Protein AF-A0A250JCD0-F1 (afdb_monomer_lite)

Secondary structure (DSSP, 8-state):
------PPP--SS-TT---PPPTTTT----TTPPPPP-S--TTHHHHHHHHHHHH--HHHHHHHTTS-HHHHHHHHHHHHHHHHTT---HHHHHHHHHHHHHHHHHHHHHHHHHHHHH-TTS-HHHHHHHHHHHSHHHHS---------SS----TT-----HHHHHHHHHHHHHHHHHHHHHHHSPPP--PPPPP---------

Organism: NCBI:txid43

Radius of gyration: 35.69 Å; chains: 1; bounding box: 59×60×122 Å

pLDDT: mean 76.46, std 19.27, range [31.94, 98.06]

Sequence (205 aa):
MPPELMGEPSDGPGEDAPDLPDPLAGFQLRAGTRGPRTTLTKAMIPIIAESLARTGVQRIAAARAGTTEDCLGKWLTKGRDAVARRKSSIYTELLFACEQAWAHRTGFLIGLGERTVVDRHANPRFLTWLLSVTSPKQFTVSREPAAQPHGGALGPAFELVSPEAAAKSVTEKLLRFLEEEDKRGAEPPEEAPPESGEAAPAEGG

Foldseek 3Di:
DDPDPCPDDPDPDPPPDPDDPDPCVVPDDDVPPDAADLDDDLVLLVQLLVQCLPPVDLQRSSVSSRHGSVSLVVLLVVLVVCVVVVHDDSSVVSNVSNVVSNVNNLVVLVVVLVVQVVDPPDDNVVSLVVCCVSPVVVRPDPDPPPPDPPDDDDDDPDDPQDPVNVVVVVVVVVVVVVVVVVVVPDDDPDDDDDDDDDDDDDDDD

Structure (mmCIF, N/CA/C/O backbone):
data_AF-A0A250JCD0-F1
#
_entry.id   AF-A0A250JCD0-F1
#
loop_
_atom_site.group_PDB
_atom_site.id
_atom_site.type_symbol
_atom_site.label_atom_id
_atom_site.label_alt_id
_atom_site.label_comp_id
_atom_site.label_asym_id
_atom_site.label_entity_id
_atom_site.label_seq_id
_atom_site.pdbx_PDB_ins_code
_atom_site.Cartn_x
_atom_site.Cartn_y
_atom_site.Cartn_z
_atom_site.occupancy
_atom_site.B_iso_or_equiv
_atom_site.auth_seq_id
_atom_site.auth_comp_id
_atom_site.auth_asym_id
_atom_site.auth_atom_id
_atom_site.pdbx_PDB_model_num
ATOM 1 N N . MET A 1 1 ? 34.218 -11.550 -41.136 1.00 38.56 1 MET A N 1
ATOM 2 C CA . MET A 1 1 ? 33.283 -11.445 -39.997 1.00 38.56 1 MET A CA 1
ATOM 3 C C . MET A 1 1 ? 34.104 -11.114 -38.762 1.00 38.56 1 MET A C 1
ATOM 5 O O . MET A 1 1 ? 34.868 -11.983 -38.362 1.00 38.56 1 MET A O 1
ATOM 9 N N . PRO A 1 2 ? 34.064 -9.889 -38.212 1.00 40.81 2 PRO A N 1
ATOM 10 C CA . PRO A 1 2 ? 34.727 -9.621 -36.942 1.00 40.81 2 PRO A CA 1
ATOM 11 C C . PRO A 1 2 ? 33.847 -10.131 -35.782 1.00 40.81 2 PRO A C 1
ATOM 13 O O . PRO A 1 2 ? 32.650 -9.836 -35.768 1.00 40.81 2 PRO A O 1
ATOM 16 N N . PRO A 1 3 ? 34.394 -10.909 -34.833 1.00 49.50 3 PRO A N 1
ATOM 17 C CA . PRO A 1 3 ? 33.682 -11.345 -33.643 1.00 49.50 3 PRO A CA 1
ATOM 18 C C . PRO A 1 3 ? 33.957 -10.365 -32.496 1.00 49.50 3 PRO A C 1
ATOM 20 O O . PRO A 1 3 ? 34.889 -10.553 -31.728 1.00 49.50 3 PRO A O 1
ATOM 23 N N . GLU A 1 4 ? 33.140 -9.324 -32.361 1.00 49.41 4 GLU A N 1
ATOM 24 C CA . GLU A 1 4 ? 33.128 -8.467 -31.164 1.00 49.41 4 GLU A CA 1
ATOM 25 C C . GLU A 1 4 ? 31.683 -8.251 -30.704 1.00 49.41 4 GLU A C 1
ATOM 27 O O . GLU A 1 4 ? 31.105 -7.177 -30.820 1.00 49.41 4 GLU A O 1
ATOM 32 N N . LEU A 1 5 ? 31.057 -9.331 -30.236 1.00 51.84 5 LEU A N 1
ATOM 33 C CA . LEU A 1 5 ? 29.744 -9.308 -29.579 1.00 51.84 5 LEU A CA 1
ATOM 34 C C . LEU A 1 5 ? 29.715 -10.278 -28.388 1.00 51.84 5 LEU A C 1
ATOM 36 O O . LEU A 1 5 ? 28.706 -10.909 -28.094 1.00 51.84 5 LEU A O 1
ATOM 40 N N . MET A 1 6 ? 30.844 -10.404 -27.694 1.00 48.22 6 MET A N 1
ATOM 41 C CA . MET A 1 6 ? 30.911 -11.017 -26.369 1.00 48.22 6 MET A CA 1
ATOM 42 C C . MET A 1 6 ? 31.113 -9.874 -25.382 1.00 48.22 6 MET A C 1
ATOM 44 O O . MET A 1 6 ? 32.235 -9.556 -25.006 1.00 48.22 6 MET A O 1
ATOM 48 N N . GLY A 1 7 ? 30.016 -9.194 -25.037 1.00 47.72 7 GLY A N 1
ATOM 49 C CA . GLY A 1 7 ? 30.015 -8.348 -23.850 1.00 47.72 7 GLY A CA 1
ATOM 50 C C . GLY A 1 7 ? 30.368 -9.235 -22.665 1.00 47.72 7 GLY A C 1
ATOM 51 O O . GLY A 1 7 ? 29.698 -10.246 -22.445 1.00 47.72 7 GLY A O 1
ATOM 52 N N . GLU A 1 8 ? 31.455 -8.900 -21.977 1.00 47.59 8 GLU A N 1
ATOM 53 C CA . GLU A 1 8 ? 31.909 -9.633 -20.801 1.00 47.59 8 GLU A CA 1
ATOM 54 C C . GLU A 1 8 ? 30.752 -9.776 -19.798 1.00 47.59 8 GLU A C 1
ATOM 56 O O . GLU A 1 8 ? 29.960 -8.837 -19.624 1.00 47.59 8 GLU A O 1
ATOM 61 N N . PRO A 1 9 ? 30.597 -10.945 -19.152 1.00 45.78 9 PRO A N 1
ATOM 62 C CA . PRO A 1 9 ? 29.678 -11.063 -18.036 1.00 45.78 9 PRO A CA 1
ATOM 63 C C . PRO A 1 9 ? 30.130 -10.064 -16.970 1.00 45.78 9 PRO A C 1
ATOM 65 O O . PRO A 1 9 ? 31.245 -10.146 -16.475 1.00 45.78 9 PRO A O 1
ATOM 68 N N . SER A 1 10 ? 29.274 -9.089 -16.661 1.00 52.12 10 SER A N 1
ATOM 69 C CA . SER A 1 10 ? 29.491 -8.139 -15.569 1.00 52.12 10 SER A CA 1
ATOM 70 C C . SER A 1 10 ? 29.749 -8.923 -14.280 1.00 52.12 10 SER A C 1
ATOM 72 O O . SER A 1 10 ? 28.806 -9.449 -13.684 1.00 52.12 10 SER A O 1
ATOM 74 N N . ASP A 1 11 ? 31.016 -9.013 -13.880 1.00 52.19 11 ASP A N 1
ATOM 75 C CA . ASP A 1 11 ? 31.463 -9.647 -12.644 1.00 52.19 11 ASP A CA 1
ATOM 76 C C . ASP A 1 11 ? 30.955 -8.839 -11.450 1.00 52.19 11 ASP A C 1
ATOM 78 O O . ASP A 1 11 ? 31.572 -7.871 -11.019 1.00 52.19 11 ASP A O 1
ATOM 82 N N . GLY A 1 12 ? 29.792 -9.239 -10.933 1.00 58.03 12 GLY A N 1
ATOM 83 C CA . GLY A 1 12 ? 29.287 -8.824 -9.628 1.00 58.03 12 GLY A CA 1
ATOM 84 C C . GLY A 1 12 ? 29.096 -7.312 -9.429 1.00 58.03 12 GLY A C 1
ATOM 85 O O . GLY A 1 12 ? 29.254 -6.502 -10.343 1.00 58.03 12 GLY A O 1
ATOM 86 N N . PRO A 1 13 ? 28.666 -6.895 -8.226 1.00 52.03 13 PRO A N 1
ATOM 87 C CA . PRO A 1 13 ? 28.790 -5.500 -7.838 1.00 52.03 13 PRO A CA 1
ATOM 88 C C . PRO A 1 13 ? 30.291 -5.188 -7.788 1.00 52.03 13 PRO A C 1
ATOM 90 O O . PRO A 1 13 ? 31.019 -5.868 -7.069 1.00 52.03 13 PRO A O 1
ATOM 93 N N . GLY A 1 14 ? 30.751 -4.221 -8.588 1.00 52.56 14 GLY A N 1
ATOM 94 C CA . GLY A 1 14 ? 32.163 -3.834 -8.627 1.00 52.56 14 GLY A CA 1
ATOM 95 C C . GLY A 1 14 ? 32.724 -3.585 -7.224 1.00 52.56 14 GLY A C 1
ATOM 96 O O . GLY A 1 14 ? 31.978 -3.201 -6.323 1.00 52.56 14 GLY A O 1
ATOM 97 N N . GLU A 1 15 ? 34.030 -3.794 -7.049 1.00 55.66 15 GLU A N 1
ATOM 98 C CA . GLU A 1 15 ? 34.763 -3.659 -5.774 1.00 55.66 15 GLU A CA 1
ATOM 99 C C . GLU A 1 15 ? 34.578 -2.296 -5.065 1.00 55.66 15 GLU A C 1
ATOM 101 O O . GLU A 1 15 ? 34.921 -2.165 -3.896 1.00 55.66 15 GLU A O 1
ATOM 106 N N . ASP A 1 16 ? 33.959 -1.315 -5.730 1.00 58.00 16 ASP A N 1
ATOM 107 C CA . ASP A 1 16 ? 33.559 -0.008 -5.195 1.00 58.00 16 ASP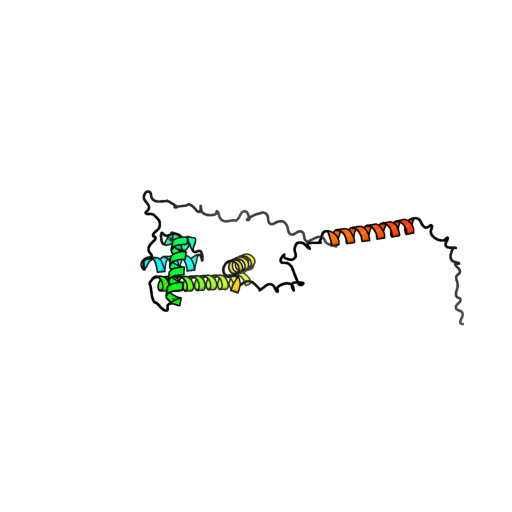 A CA 1
ATOM 108 C C . ASP A 1 16 ? 32.112 0.051 -4.654 1.00 58.00 16 ASP A C 1
ATOM 110 O O . ASP A 1 16 ? 31.565 1.137 -4.429 1.00 58.00 16 ASP A O 1
ATOM 114 N N . ALA A 1 17 ? 31.430 -1.085 -4.473 1.00 59.41 17 ALA A N 1
ATOM 115 C CA . ALA A 1 17 ? 30.116 -1.093 -3.841 1.00 59.41 17 ALA A CA 1
ATOM 116 C C . ALA A 1 17 ? 30.256 -0.612 -2.383 1.00 59.41 17 ALA A C 1
ATOM 118 O O . ALA A 1 17 ? 30.987 -1.233 -1.612 1.00 59.41 17 ALA A O 1
ATOM 119 N N . PRO A 1 18 ? 29.578 0.480 -1.977 1.00 67.50 18 PRO A N 1
ATOM 120 C CA . PRO A 1 18 ? 29.689 0.974 -0.613 1.00 67.50 18 PRO A CA 1
ATOM 121 C C . PRO A 1 18 ? 29.246 -0.121 0.357 1.00 67.50 18 PRO A C 1
ATOM 123 O O . PRO A 1 18 ? 28.200 -0.739 0.134 1.00 67.50 18 PRO A O 1
ATOM 126 N N . ASP A 1 19 ? 30.024 -0.330 1.424 1.00 76.06 19 ASP A N 1
ATOM 127 C CA . ASP A 1 19 ? 29.688 -1.260 2.502 1.00 76.06 19 ASP A CA 1
ATOM 128 C C . ASP A 1 19 ? 28.225 -1.059 2.907 1.00 76.06 19 ASP A C 1
ATOM 130 O O . ASP A 1 19 ? 27.826 0.010 3.387 1.00 76.06 19 ASP A O 1
ATOM 134 N N . LEU A 1 20 ? 27.398 -2.078 2.655 1.00 74.69 20 LEU A N 1
ATOM 135 C CA . LEU A 1 20 ? 25.986 -2.006 2.992 1.00 74.69 20 LEU A CA 1
ATOM 136 C C . LEU A 1 20 ? 25.882 -1.912 4.521 1.00 74.69 20 LEU A C 1
ATOM 138 O O . LEU A 1 20 ? 26.372 -2.809 5.212 1.00 74.69 20 LEU A O 1
ATOM 142 N N . PRO A 1 21 ? 25.244 -0.867 5.076 1.00 81.31 21 PRO A N 1
ATOM 143 C CA . PRO A 1 21 ? 25.067 -0.779 6.517 1.00 81.31 21 PRO A CA 1
ATOM 144 C C . PRO A 1 21 ? 24.261 -1.986 7.007 1.00 81.31 21 PRO A C 1
ATOM 146 O O . PRO A 1 21 ? 23.293 -2.386 6.354 1.00 81.31 21 PRO A O 1
ATOM 149 N N . ASP A 1 22 ? 24.651 -2.552 8.156 1.00 82.19 22 ASP A N 1
ATOM 150 C CA . ASP A 1 22 ? 23.951 -3.692 8.757 1.00 82.19 22 ASP A CA 1
ATOM 151 C C . ASP A 1 22 ? 22.447 -3.369 8.886 1.00 82.19 22 ASP A C 1
ATOM 153 O O . ASP A 1 22 ? 22.078 -2.419 9.590 1.00 82.19 22 ASP A O 1
ATOM 157 N N . PRO A 1 23 ? 21.557 -4.135 8.223 1.00 78.75 23 PRO A N 1
ATOM 158 C CA . PRO A 1 23 ? 20.121 -3.866 8.230 1.00 78.75 23 PRO A CA 1
ATOM 159 C C . PRO A 1 23 ? 19.489 -4.014 9.620 1.00 78.75 23 PRO A C 1
ATOM 161 O O . PRO A 1 23 ? 18.367 -3.550 9.834 1.00 78.75 23 PRO A O 1
ATOM 164 N N . LEU A 1 24 ? 20.181 -4.667 10.557 1.00 82.31 24 LEU A N 1
ATOM 165 C CA . LEU A 1 24 ? 19.752 -4.860 11.939 1.00 82.31 24 LEU A CA 1
ATOM 166 C C . LEU A 1 24 ? 20.459 -3.918 12.920 1.00 82.31 24 LEU A C 1
ATOM 168 O O . LEU A 1 24 ? 20.178 -3.984 14.120 1.00 82.31 24 LEU A O 1
ATOM 172 N N . ALA A 1 25 ? 21.312 -3.004 12.447 1.00 80.94 25 ALA A N 1
ATOM 173 C CA . ALA A 1 25 ? 21.972 -2.030 13.305 1.00 80.94 25 ALA A CA 1
ATOM 174 C C . ALA A 1 25 ? 20.930 -1.194 14.075 1.00 80.94 25 ALA A C 1
ATOM 176 O O . ALA A 1 25 ? 20.141 -0.442 13.502 1.00 80.94 25 ALA A O 1
ATOM 177 N N . GLY A 1 26 ? 20.903 -1.346 15.403 1.00 74.00 26 GLY A N 1
ATOM 178 C CA . GLY A 1 26 ? 19.941 -0.669 16.282 1.00 74.00 26 GLY A CA 1
ATOM 179 C C . GLY A 1 26 ? 18.553 -1.319 16.362 1.00 74.00 26 GLY A C 1
ATOM 180 O O . GLY A 1 26 ? 17.683 -0.802 17.068 1.00 74.00 26 GLY A O 1
ATOM 181 N N . PHE A 1 27 ? 18.326 -2.461 15.701 1.00 78.56 27 PHE A N 1
ATOM 182 C CA . PHE A 1 27 ? 17.100 -3.234 15.867 1.00 78.56 27 PHE A CA 1
ATOM 183 C C . PHE A 1 27 ? 17.089 -3.915 17.239 1.00 78.56 27 PHE A C 1
ATOM 185 O O . PHE A 1 27 ? 17.817 -4.870 17.499 1.00 78.56 27 PHE A O 1
ATOM 192 N N . GLN A 1 28 ? 16.230 -3.427 18.131 1.00 76.25 28 GLN A N 1
ATOM 193 C CA . GLN A 1 28 ? 15.998 -4.038 19.435 1.00 76.25 28 GLN A CA 1
ATOM 194 C C . GLN A 1 28 ? 14.498 -4.201 19.671 1.00 76.25 28 GLN A C 1
ATOM 196 O O . GLN A 1 28 ? 13.760 -3.227 19.846 1.00 76.25 28 GLN A O 1
AT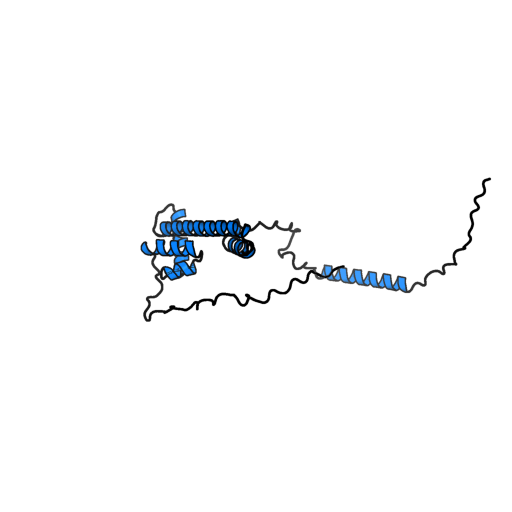OM 201 N N . LEU A 1 29 ? 14.045 -5.454 19.718 1.00 71.50 29 LEU A N 1
ATOM 202 C CA . LEU A 1 29 ? 12.740 -5.802 20.272 1.00 71.50 29 LEU A CA 1
ATOM 203 C C . LEU A 1 29 ? 12.797 -5.569 21.783 1.00 71.50 29 LEU A C 1
ATOM 205 O O . LEU A 1 29 ? 13.457 -6.308 22.510 1.00 71.50 29 LEU A O 1
ATOM 209 N N . ARG A 1 30 ? 12.121 -4.523 22.274 1.00 70.44 30 ARG A N 1
ATOM 210 C CA . ARG A 1 30 ? 12.068 -4.259 23.717 1.00 70.44 30 ARG A CA 1
ATOM 211 C C . ARG A 1 30 ? 11.374 -5.430 24.422 1.00 70.44 30 ARG A C 1
ATOM 213 O O . ARG A 1 30 ? 10.283 -5.850 24.024 1.00 70.44 30 ARG A O 1
ATOM 220 N N . ALA A 1 31 ? 11.973 -5.950 25.489 1.00 73.12 31 ALA A N 1
ATOM 221 C CA . ALA A 1 31 ? 11.302 -6.935 26.330 1.00 73.12 31 ALA A CA 1
ATOM 222 C C . ALA A 1 31 ? 9.986 -6.337 26.873 1.00 73.12 31 ALA A C 1
ATOM 224 O O . ALA A 1 31 ? 9.963 -5.199 27.342 1.00 73.12 31 ALA A O 1
ATOM 225 N N . GLY A 1 32 ? 8.874 -7.068 26.746 1.00 69.81 32 GLY A N 1
ATOM 226 C CA . GLY A 1 32 ? 7.547 -6.590 27.160 1.00 69.81 32 GLY A CA 1
ATOM 227 C C . GLY A 1 32 ? 6.862 -5.618 26.189 1.00 69.81 32 GLY A C 1
ATOM 228 O O . GLY A 1 32 ? 5.897 -4.955 26.576 1.00 69.81 32 GLY A O 1
ATOM 229 N N . THR A 1 33 ? 7.326 -5.513 24.936 1.00 70.06 33 THR A N 1
ATOM 230 C CA . THR A 1 33 ? 6.624 -4.716 23.914 1.00 70.06 33 THR A CA 1
ATOM 231 C C . THR A 1 33 ? 5.178 -5.202 23.797 1.00 70.06 33 THR A C 1
ATOM 233 O O . THR A 1 33 ? 4.930 -6.380 23.539 1.00 70.06 33 THR A O 1
ATOM 236 N N . ARG A 1 34 ? 4.211 -4.298 24.014 1.00 72.94 34 ARG A N 1
ATOM 237 C CA . ARG A 1 34 ? 2.786 -4.606 23.830 1.00 72.94 34 ARG A CA 1
ATOM 238 C C . ARG A 1 34 ? 2.570 -5.132 22.410 1.00 72.94 34 ARG A C 1
ATOM 240 O O . ARG A 1 34 ? 3.167 -4.613 21.469 1.00 72.94 34 ARG A O 1
ATOM 247 N N . GLY A 1 35 ? 1.709 -6.140 22.279 1.00 82.50 35 GLY A N 1
ATOM 248 C CA . GLY A 1 35 ? 1.333 -6.701 20.984 1.00 82.50 35 GLY A CA 1
ATOM 249 C C . GLY A 1 35 ? 0.792 -5.644 20.009 1.00 82.50 35 GLY A C 1
ATOM 250 O O . GLY A 1 35 ? 0.524 -4.500 20.400 1.00 82.50 35 GLY A O 1
ATOM 251 N N . PRO A 1 36 ? 0.619 -6.012 18.731 1.00 89.38 36 PRO A N 1
ATOM 252 C CA . PRO A 1 36 ? 0.210 -5.074 17.697 1.00 89.38 36 PRO A CA 1
ATOM 253 C C . PRO A 1 36 ? -1.119 -4.405 18.049 1.00 89.38 36 PRO A C 1
ATOM 255 O O . PRO A 1 36 ? -2.073 -5.046 18.495 1.00 89.38 36 PRO A O 1
ATOM 258 N N . ARG A 1 37 ? -1.194 -3.094 17.823 1.00 90.81 37 ARG A N 1
ATOM 259 C CA . ARG A 1 37 ? -2.415 -2.318 18.043 1.00 90.81 37 ARG A CA 1
ATOM 260 C C . ARG A 1 37 ? -3.480 -2.749 17.040 1.00 90.81 37 ARG A C 1
ATOM 262 O O . ARG A 1 37 ? -3.273 -2.636 15.837 1.00 90.81 37 ARG A O 1
ATOM 269 N N . THR A 1 38 ? -4.632 -3.190 17.528 1.00 93.19 38 THR A N 1
ATOM 270 C CA . THR A 1 38 ? -5.767 -3.629 16.694 1.00 93.19 38 THR A CA 1
ATOM 271 C C . THR A 1 38 ? -6.807 -2.530 16.457 1.00 93.19 38 THR A C 1
ATOM 273 O O . THR A 1 38 ? -7.630 -2.633 15.543 1.00 93.19 38 THR A O 1
ATOM 276 N N . THR A 1 39 ? -6.738 -1.444 17.230 1.00 94.50 39 THR A N 1
ATOM 277 C CA . THR A 1 39 ? -7.639 -0.289 17.133 1.00 94.50 39 THR A CA 1
ATOM 278 C C . THR A 1 39 ? -6.946 0.883 16.448 1.00 94.50 39 THR A C 1
ATOM 280 O O . THR A 1 39 ? -5.878 1.320 16.880 1.00 94.50 39 THR A O 1
ATOM 283 N N . LEU A 1 40 ? -7.583 1.423 15.407 1.00 96.19 40 LEU A N 1
ATOM 284 C CA . LEU A 1 40 ? -7.123 2.625 14.718 1.00 96.19 40 LEU A CA 1
ATOM 285 C C . LEU A 1 40 ? -7.338 3.862 15.598 1.00 96.19 40 LEU A C 1
ATOM 287 O O . LEU A 1 40 ? -8.435 4.093 16.104 1.00 96.19 40 LEU A O 1
ATOM 291 N N . THR A 1 41 ? -6.304 4.689 15.726 1.00 96.50 41 THR A N 1
ATOM 292 C CA . THR A 1 41 ? -6.375 5.995 16.399 1.00 96.50 41 THR A CA 1
ATOM 293 C C . THR A 1 41 ? -5.958 7.106 15.438 1.00 96.50 41 THR A C 1
ATOM 295 O O . THR A 1 41 ? -5.167 6.865 14.526 1.00 96.50 41 THR A O 1
ATOM 298 N N . LYS A 1 42 ? -6.457 8.337 15.636 1.00 96.25 42 LYS A N 1
ATOM 299 C CA . LYS A 1 42 ? -6.184 9.456 14.710 1.00 96.25 42 LYS A CA 1
ATOM 300 C C . LYS A 1 42 ? -4.693 9.775 14.587 1.00 96.25 42 LYS A C 1
ATOM 302 O O . LYS A 1 42 ? -4.224 10.079 13.499 1.00 96.25 42 LYS A O 1
ATOM 307 N N . ALA A 1 43 ? -3.936 9.610 15.671 1.00 96.19 43 ALA A N 1
ATOM 308 C CA . ALA A 1 43 ? -2.489 9.821 15.689 1.00 96.19 43 ALA A CA 1
ATOM 309 C C . ALA A 1 43 ? -1.706 8.848 14.784 1.00 96.19 43 ALA A C 1
ATOM 311 O O . ALA A 1 43 ? -0.588 9.152 14.383 1.00 96.19 43 ALA A O 1
ATOM 312 N N . MET A 1 44 ? -2.276 7.685 14.445 1.00 96.81 44 MET A N 1
ATOM 313 C CA . MET A 1 44 ? -1.610 6.699 13.584 1.00 96.81 44 MET A CA 1
ATOM 314 C C . MET A 1 44 ? -1.679 7.074 12.104 1.00 96.81 44 MET A C 1
ATOM 316 O O . MET A 1 44 ? -0.784 6.707 11.351 1.00 96.81 44 MET A O 1
ATOM 320 N N . ILE A 1 45 ? -2.713 7.807 11.685 1.00 97.75 45 ILE A N 1
ATOM 321 C CA . ILE A 1 45 ? -2.952 8.162 10.280 1.00 97.75 45 ILE A CA 1
ATOM 322 C C . ILE A 1 45 ? -1.752 8.892 9.649 1.00 97.75 45 ILE A C 1
ATOM 324 O O . ILE A 1 45 ? -1.258 8.398 8.635 1.00 97.75 45 ILE A O 1
ATOM 328 N N . PRO A 1 46 ? -1.223 9.994 10.224 1.00 97.81 46 PRO A N 1
ATOM 329 C CA . PRO A 1 46 ? -0.080 10.684 9.625 1.00 97.81 46 PRO A CA 1
ATOM 330 C C . PRO A 1 46 ? 1.183 9.812 9.587 1.00 97.81 46 PRO A C 1
ATOM 332 O O . PRO A 1 46 ? 1.922 9.868 8.612 1.00 97.81 46 PRO A O 1
ATOM 335 N N . ILE A 1 47 ? 1.400 8.950 10.589 1.00 97.50 47 ILE A N 1
ATOM 336 C CA . ILE A 1 47 ? 2.554 8.033 10.638 1.00 97.50 47 ILE A CA 1
ATOM 337 C C . ILE A 1 47 ? 2.489 7.018 9.488 1.00 97.50 47 ILE A C 1
ATOM 339 O O . ILE A 1 47 ? 3.490 6.763 8.814 1.00 97.50 47 ILE A O 1
ATOM 343 N N . ILE A 1 48 ? 1.305 6.441 9.260 1.00 97.69 48 ILE A N 1
ATOM 344 C CA . ILE A 1 48 ? 1.065 5.482 8.176 1.00 97.69 48 ILE A CA 1
ATOM 345 C C . ILE A 1 48 ? 1.250 6.176 6.825 1.00 97.69 48 ILE A C 1
ATOM 347 O O . ILE A 1 48 ? 1.991 5.673 5.981 1.00 97.69 48 ILE A O 1
ATOM 351 N N . ALA A 1 49 ? 0.617 7.337 6.636 1.00 97.75 49 ALA A N 1
ATOM 352 C CA . ALA A 1 49 ? 0.667 8.086 5.386 1.00 97.75 49 ALA A CA 1
ATOM 353 C C . ALA A 1 49 ? 2.095 8.533 5.035 1.00 97.75 49 ALA A C 1
ATOM 355 O O . ALA A 1 49 ? 2.542 8.305 3.914 1.00 97.75 49 ALA A O 1
ATOM 356 N N . GLU A 1 50 ? 2.854 9.079 5.989 1.00 97.62 50 GLU A N 1
ATOM 357 C CA . GLU A 1 50 ? 4.252 9.473 5.766 1.00 97.62 50 GLU A CA 1
ATOM 358 C C . GLU A 1 50 ? 5.116 8.265 5.365 1.00 97.62 50 GLU A C 1
ATOM 360 O O . GLU A 1 50 ? 5.890 8.317 4.405 1.00 97.62 50 GLU A O 1
ATOM 365 N N . SER A 1 51 ? 4.959 7.140 6.071 1.00 96.38 51 SER A N 1
ATOM 366 C CA . SER A 1 51 ? 5.711 5.920 5.778 1.00 96.38 51 SER A CA 1
ATOM 367 C C . SER A 1 51 ? 5.375 5.348 4.399 1.00 96.38 51 SER A C 1
ATOM 369 O O . SER A 1 51 ? 6.274 4.872 3.697 1.00 96.38 51 SER A O 1
ATOM 371 N N . LEU A 1 52 ? 4.101 5.395 4.000 1.00 95.62 52 LEU A N 1
ATOM 372 C CA . LEU A 1 52 ? 3.653 4.988 2.669 1.00 95.62 52 LEU A CA 1
ATOM 373 C C . LEU A 1 52 ? 4.190 5.919 1.585 1.00 95.62 52 LEU A C 1
ATOM 375 O O . LEU A 1 52 ? 4.701 5.430 0.583 1.00 95.62 52 LEU A O 1
ATOM 379 N N . ALA A 1 53 ? 4.157 7.234 1.799 1.00 95.31 53 ALA A N 1
ATOM 380 C CA . ALA A 1 53 ? 4.675 8.204 0.838 1.00 95.31 53 ALA A CA 1
ATOM 381 C C . ALA A 1 53 ? 6.180 8.017 0.588 1.00 95.31 53 ALA A C 1
ATOM 383 O O . ALA A 1 53 ? 6.662 8.233 -0.524 1.00 95.31 53 ALA A O 1
ATOM 384 N N . ARG A 1 54 ? 6.923 7.573 1.612 1.00 92.94 54 ARG A N 1
ATOM 385 C CA . ARG A 1 54 ? 8.364 7.309 1.525 1.00 92.94 54 ARG A CA 1
ATOM 386 C C . ARG A 1 54 ? 8.686 5.966 0.870 1.00 92.94 54 ARG A C 1
ATOM 388 O O . ARG A 1 54 ? 9.549 5.900 -0.000 1.00 92.94 54 ARG A O 1
ATOM 395 N N . THR A 1 55 ? 8.026 4.896 1.309 1.00 90.69 55 THR A N 1
ATOM 396 C CA . THR A 1 55 ? 8.423 3.518 0.959 1.00 90.69 55 THR A CA 1
ATOM 397 C C . THR A 1 55 ? 7.507 2.850 -0.059 1.00 90.69 55 THR A C 1
ATOM 399 O O . THR A 1 55 ? 7.957 1.999 -0.816 1.00 90.69 55 THR A O 1
ATOM 402 N N . GLY A 1 56 ? 6.227 3.219 -0.094 1.00 89.44 56 GLY A N 1
ATOM 403 C CA . GLY A 1 56 ? 5.186 2.537 -0.863 1.00 89.44 56 GLY A CA 1
ATOM 404 C C . GLY A 1 56 ? 4.723 1.201 -0.268 1.00 89.44 56 GLY A C 1
ATOM 405 O O . GLY A 1 56 ? 3.820 0.583 -0.821 1.00 89.44 56 GLY A O 1
ATOM 406 N N . VAL A 1 57 ? 5.291 0.749 0.857 1.00 91.75 57 VAL A N 1
ATOM 407 C CA . VAL A 1 57 ? 5.063 -0.605 1.389 1.00 91.75 57 VAL A CA 1
ATOM 408 C C . VAL A 1 57 ? 4.136 -0.575 2.605 1.00 91.75 57 VAL A C 1
ATOM 410 O O . VAL A 1 57 ? 4.473 -0.009 3.649 1.00 91.75 57 VAL A O 1
ATOM 413 N N . GLN A 1 58 ? 2.985 -1.248 2.501 1.00 93.75 58 GLN A N 1
ATOM 414 C CA . GLN A 1 58 ? 1.984 -1.313 3.578 1.00 93.75 58 GLN A CA 1
ATOM 415 C C . GLN A 1 58 ? 2.530 -1.965 4.848 1.00 93.75 58 GLN A C 1
ATOM 417 O O . GLN A 1 58 ? 2.317 -1.440 5.940 1.00 93.75 58 GLN A O 1
ATOM 422 N N . ARG A 1 59 ? 3.300 -3.051 4.713 1.00 94.94 59 ARG A N 1
ATOM 423 C CA . ARG A 1 59 ? 3.945 -3.727 5.845 1.00 94.94 59 ARG A CA 1
ATOM 424 C C . ARG A 1 59 ? 4.832 -2.798 6.677 1.00 94.94 59 ARG A C 1
ATOM 426 O O . ARG A 1 59 ? 4.756 -2.824 7.903 1.00 94.94 59 ARG A O 1
ATOM 433 N N . ILE A 1 60 ? 5.635 -1.955 6.023 1.00 94.12 60 ILE A N 1
ATOM 434 C CA . ILE A 1 60 ? 6.529 -1.002 6.702 1.00 94.12 60 ILE A CA 1
ATOM 435 C C . ILE A 1 6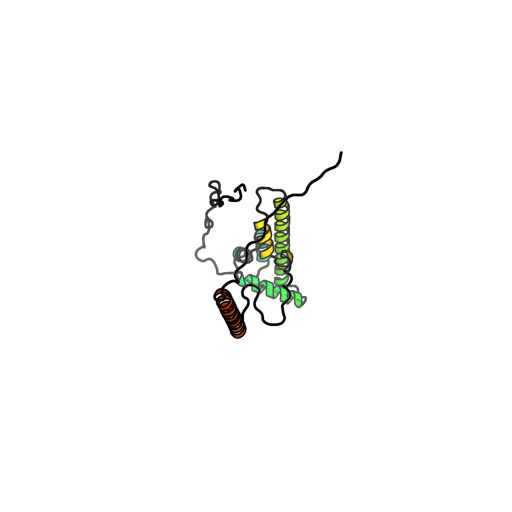0 ? 5.706 0.077 7.410 1.00 94.12 60 ILE A C 1
ATOM 437 O O . ILE A 1 60 ? 5.955 0.383 8.575 1.00 94.12 60 ILE A O 1
ATOM 441 N N . ALA A 1 61 ? 4.686 0.612 6.737 1.00 96.31 61 ALA A N 1
ATOM 442 C CA . ALA A 1 61 ? 3.807 1.619 7.320 1.00 96.31 61 ALA A CA 1
ATOM 443 C C . ALA A 1 61 ? 3.026 1.094 8.535 1.00 96.31 61 ALA A C 1
ATOM 445 O O . ALA A 1 61 ? 2.938 1.775 9.559 1.00 96.31 61 ALA A O 1
ATOM 446 N N . ALA A 1 62 ? 2.517 -0.138 8.456 1.00 95.56 62 ALA A N 1
ATOM 447 C CA . ALA A 1 62 ? 1.844 -0.812 9.559 1.00 95.56 62 ALA A CA 1
ATOM 448 C C . ALA A 1 62 ? 2.788 -1.026 10.753 1.00 95.56 62 ALA A C 1
ATOM 450 O O . ALA A 1 62 ? 2.453 -0.645 11.878 1.00 95.56 62 ALA A O 1
ATOM 451 N N . ALA A 1 63 ? 3.993 -1.549 10.503 1.00 93.19 63 ALA A N 1
ATOM 452 C CA . ALA A 1 63 ? 5.000 -1.756 11.540 1.00 93.19 63 ALA A CA 1
ATOM 453 C C . ALA A 1 63 ? 5.385 -0.437 12.230 1.00 93.19 63 ALA A C 1
ATOM 455 O O . ALA A 1 63 ? 5.443 -0.376 13.458 1.00 93.19 63 ALA A O 1
ATOM 456 N N . ARG A 1 64 ? 5.556 0.647 11.461 1.00 92.75 64 ARG A N 1
ATOM 457 C CA . ARG A 1 64 ? 5.885 1.978 11.995 1.00 92.75 64 ARG A CA 1
ATOM 458 C C . ARG A 1 64 ? 4.769 2.568 12.859 1.00 92.75 64 ARG A C 1
ATOM 460 O O . ARG A 1 64 ? 5.051 3.270 13.825 1.00 92.75 64 ARG A O 1
ATOM 467 N N . ALA A 1 65 ? 3.513 2.244 12.561 1.00 93.56 65 ALA A N 1
ATOM 468 C CA . ALA A 1 65 ? 2.367 2.608 13.390 1.00 93.56 65 ALA A CA 1
ATOM 469 C C . ALA A 1 65 ? 2.135 1.653 14.583 1.00 93.56 65 ALA A C 1
ATOM 471 O O . ALA A 1 65 ? 1.222 1.874 15.384 1.00 93.56 65 ALA A O 1
ATOM 472 N N . GLY A 1 66 ? 2.947 0.599 14.725 1.00 92.38 66 GLY A N 1
ATOM 473 C CA . GLY A 1 66 ? 2.826 -0.396 15.791 1.00 92.38 66 GLY A CA 1
ATOM 474 C C . GLY A 1 66 ? 1.643 -1.349 15.606 1.00 92.38 66 GLY A C 1
ATOM 475 O O . GLY A 1 66 ? 1.021 -1.757 16.587 1.00 92.38 66 GLY A O 1
ATOM 476 N N . THR A 1 67 ? 1.288 -1.667 14.361 1.00 94.69 67 THR A N 1
ATOM 477 C CA . THR A 1 67 ? 0.216 -2.605 14.001 1.00 94.69 67 THR A CA 1
ATOM 478 C C . THR A 1 67 ? 0.697 -3.628 12.964 1.00 94.69 67 THR A C 1
ATOM 480 O O . THR A 1 67 ? 1.864 -3.629 12.575 1.00 94.69 67 THR A O 1
ATOM 483 N N . THR A 1 68 ? -0.188 -4.526 12.531 1.00 95.94 68 THR A N 1
ATOM 484 C CA . THR A 1 68 ? 0.081 -5.486 11.455 1.00 95.94 68 THR A CA 1
ATOM 485 C C . THR A 1 68 ? -0.517 -5.024 10.132 1.00 95.94 68 THR A C 1
ATOM 487 O O . THR A 1 68 ? -1.485 -4.260 10.095 1.00 95.94 68 THR A O 1
ATOM 490 N N . GLU A 1 69 ? 0.049 -5.522 9.035 1.00 96.38 69 GLU A N 1
ATOM 491 C CA . GLU A 1 69 ? -0.472 -5.295 7.685 1.00 96.38 69 GLU A CA 1
ATOM 492 C C . GLU A 1 69 ? -1.934 -5.746 7.559 1.00 96.38 69 GLU A C 1
ATOM 494 O O . GLU A 1 69 ? -2.759 -5.004 7.032 1.00 96.38 69 GLU A O 1
ATOM 499 N N . ASP A 1 70 ? -2.300 -6.876 8.171 1.00 96.69 70 ASP A N 1
ATOM 500 C CA . ASP A 1 70 ? -3.686 -7.361 8.197 1.00 96.69 70 ASP A CA 1
ATOM 501 C C . ASP A 1 70 ? -4.655 -6.382 8.870 1.00 96.69 70 ASP A C 1
ATOM 503 O O . ASP A 1 70 ? -5.788 -6.200 8.416 1.00 96.69 70 ASP A O 1
ATOM 507 N N . CYS A 1 71 ? -4.243 -5.754 9.978 1.00 96.50 71 CYS A N 1
ATOM 508 C CA . CYS A 1 71 ? -5.072 -4.764 10.665 1.00 96.50 71 CYS A CA 1
ATOM 509 C C . CYS A 1 71 ? -5.270 -3.526 9.789 1.00 96.50 71 CYS A C 1
ATOM 511 O O . CYS A 1 71 ? -6.404 -3.067 9.637 1.00 96.50 71 CYS A O 1
ATOM 513 N N . LEU A 1 72 ? -4.193 -3.039 9.164 1.00 97.44 72 LEU A N 1
ATOM 514 C CA . LEU A 1 72 ? -4.253 -1.935 8.210 1.00 97.44 72 LEU A CA 1
ATOM 515 C C . LEU A 1 72 ? -5.172 -2.273 7.026 1.00 97.44 72 LEU A C 1
ATOM 517 O O . LEU A 1 72 ? -6.061 -1.485 6.704 1.00 97.44 72 LEU A O 1
ATOM 521 N N . GLY A 1 73 ? -5.041 -3.467 6.443 1.00 97.12 73 GLY A N 1
ATOM 522 C CA . GLY A 1 73 ? -5.908 -3.951 5.368 1.00 97.12 73 GLY A CA 1
ATOM 523 C C . GLY A 1 73 ? -7.385 -3.952 5.768 1.00 97.12 73 GLY A C 1
ATOM 524 O O . GLY A 1 73 ? -8.225 -3.407 5.050 1.00 97.12 73 GLY A O 1
ATOM 525 N N . LYS A 1 74 ? -7.713 -4.459 6.965 1.00 97.75 74 LYS A N 1
ATOM 526 C CA . LYS A 1 74 ? -9.084 -4.432 7.509 1.00 97.75 74 LYS A CA 1
ATOM 527 C C . LYS A 1 74 ? -9.610 -3.008 7.698 1.00 97.75 74 LYS A C 1
ATOM 529 O O . LYS A 1 74 ? -10.784 -2.755 7.429 1.00 97.75 74 LYS A O 1
ATOM 534 N N . TRP A 1 75 ? -8.783 -2.074 8.165 1.00 97.81 75 TRP A N 1
ATOM 535 C CA . TRP A 1 75 ? -9.177 -0.670 8.321 1.00 97.81 75 TRP A CA 1
ATOM 536 C C . TRP A 1 75 ? -9.437 0.011 6.977 1.00 97.81 75 TRP A C 1
ATOM 538 O O . TRP A 1 75 ? -10.418 0.741 6.856 1.00 97.81 75 TRP A O 1
ATOM 548 N N . LEU A 1 76 ? -8.617 -0.271 5.962 1.00 97.62 76 LEU A N 1
ATOM 549 C CA . LEU A 1 76 ? -8.816 0.243 4.607 1.00 97.62 76 LEU A CA 1
ATOM 550 C C . LEU A 1 76 ? -10.097 -0.311 3.976 1.00 97.62 76 LEU A C 1
ATOM 552 O O . LEU A 1 76 ? -10.855 0.453 3.382 1.00 97.62 76 LEU A O 1
ATOM 556 N N . THR A 1 77 ? -10.397 -1.600 4.160 1.00 97.69 77 THR A N 1
ATOM 557 C CA . THR A 1 77 ? -11.673 -2.188 3.719 1.00 97.69 77 THR A CA 1
ATOM 558 C C . THR A 1 77 ? -12.862 -1.503 4.389 1.00 97.69 77 THR A C 1
ATOM 560 O O . THR A 1 77 ? -13.767 -1.048 3.695 1.00 97.69 77 THR A O 1
ATOM 563 N N . LYS A 1 78 ? -12.818 -1.296 5.714 1.00 97.06 78 LYS A N 1
ATOM 564 C CA . LYS A 1 78 ? -13.852 -0.527 6.432 1.00 97.06 78 LYS A CA 1
ATOM 565 C C . LYS A 1 78 ? -13.993 0.905 5.906 1.00 97.06 78 LYS A C 1
ATOM 567 O O . LYS A 1 78 ? -15.104 1.426 5.853 1.00 97.06 78 LYS A O 1
ATOM 572 N N . GLY A 1 79 ? -12.884 1.539 5.522 1.00 96.94 79 GLY A N 1
ATOM 573 C CA . GLY A 1 79 ? -12.881 2.855 4.885 1.00 96.94 79 GLY A CA 1
ATOM 574 C C . GLY A 1 79 ? -13.623 2.843 3.550 1.00 96.94 79 GLY A C 1
ATOM 575 O O . GLY A 1 79 ? -14.502 3.674 3.338 1.00 96.94 79 GLY A O 1
ATOM 576 N N . ARG A 1 80 ? -13.342 1.862 2.683 1.00 97.44 80 ARG A N 1
ATOM 577 C CA . ARG A 1 80 ? -14.031 1.702 1.390 1.00 97.44 80 ARG A CA 1
ATOM 578 C C . ARG A 1 80 ? -15.525 1.439 1.571 1.00 97.44 80 ARG A C 1
ATOM 580 O O . ARG A 1 80 ? -16.336 2.078 0.904 1.00 97.44 80 ARG A O 1
ATOM 587 N N . ASP A 1 81 ? -15.893 0.593 2.530 1.00 97.50 81 ASP A N 1
ATOM 588 C CA . ASP A 1 81 ? -17.296 0.323 2.865 1.00 97.50 81 ASP A CA 1
ATOM 589 C C . ASP A 1 81 ? -18.021 1.582 3.364 1.00 97.50 81 ASP A C 1
ATOM 591 O O . ASP A 1 81 ? -19.180 1.826 3.022 1.00 97.50 81 ASP A O 1
ATOM 595 N N . ALA A 1 82 ? -17.348 2.407 4.171 1.00 95.94 82 ALA A N 1
ATOM 596 C CA . ALA A 1 82 ? -17.896 3.670 4.653 1.00 95.94 82 ALA A CA 1
ATOM 597 C C . ALA A 1 82 ? -18.080 4.689 3.514 1.00 95.94 82 ALA A C 1
ATOM 599 O O . ALA A 1 82 ? -19.136 5.322 3.446 1.00 95.94 82 ALA A O 1
ATOM 600 N N . VAL A 1 83 ? -17.123 4.781 2.581 1.00 96.56 83 VAL A N 1
ATOM 601 C CA . VAL A 1 83 ? -17.244 5.605 1.364 1.00 96.56 83 VAL A CA 1
ATOM 602 C C . VAL A 1 83 ? -18.422 5.146 0.503 1.00 96.56 83 VAL A C 1
ATOM 604 O O . VAL A 1 83 ? -19.241 5.976 0.113 1.00 96.56 83 VAL A O 1
ATOM 607 N N . ALA A 1 84 ? -18.575 3.837 0.272 1.00 96.12 84 ALA A N 1
ATOM 608 C CA . ALA A 1 84 ? -19.694 3.284 -0.498 1.00 96.12 84 ALA A CA 1
ATOM 609 C C . ALA A 1 84 ? -21.058 3.638 0.121 1.00 96.12 84 ALA A C 1
ATOM 611 O O . ALA A 1 84 ? -22.026 3.917 -0.585 1.00 96.12 84 ALA A O 1
ATOM 612 N N . ARG A 1 85 ? -21.123 3.700 1.455 1.00 96.00 85 ARG A N 1
ATOM 613 C CA . ARG A 1 85 ? -22.315 4.109 2.216 1.00 96.00 85 ARG A CA 1
ATOM 614 C C . ARG A 1 85 ? -22.440 5.626 2.400 1.00 96.00 85 ARG A C 1
ATOM 616 O O . ARG A 1 85 ? -23.338 6.058 3.118 1.00 96.00 85 ARG A O 1
ATOM 623 N N . ARG A 1 86 ? -21.550 6.424 1.797 1.00 94.62 86 ARG A N 1
ATOM 624 C CA . ARG A 1 86 ? -21.473 7.891 1.928 1.00 94.62 86 ARG A CA 1
ATOM 625 C C . ARG A 1 86 ? -21.383 8.375 3.382 1.00 94.62 86 ARG A C 1
ATOM 627 O O . ARG A 1 86 ? -21.956 9.400 3.740 1.00 94.62 86 ARG A O 1
ATOM 634 N N . LYS A 1 87 ? -20.674 7.632 4.237 1.00 95.12 87 LYS A N 1
ATOM 635 C CA . LYS A 1 87 ? -20.457 7.976 5.649 1.00 95.12 87 LYS A CA 1
ATOM 636 C C . LYS A 1 87 ? -19.020 8.427 5.877 1.00 95.12 87 LYS A C 1
ATOM 638 O O . LYS A 1 87 ? -18.086 7.761 5.442 1.00 95.12 87 LYS A O 1
ATOM 643 N N . SER A 1 88 ? -18.854 9.513 6.628 1.00 93.38 88 SER A N 1
ATOM 644 C CA . SER A 1 88 ? -17.547 9.934 7.135 1.00 93.38 88 SER A CA 1
ATOM 645 C C . SER A 1 88 ? -17.186 9.144 8.394 1.00 93.38 88 SER A C 1
ATOM 647 O O . SER A 1 88 ? -18.020 8.948 9.279 1.00 93.38 88 SER A O 1
ATOM 649 N N . SER A 1 89 ? -15.949 8.659 8.469 1.00 94.88 89 SER A N 1
ATOM 650 C CA . SER A 1 89 ? -15.395 8.008 9.657 1.00 94.88 89 SER A CA 1
ATOM 651 C C . SER A 1 89 ? -13.874 8.156 9.709 1.00 94.88 89 SER A C 1
ATOM 653 O O . SER A 1 89 ? -13.225 8.500 8.726 1.00 94.88 89 SER A O 1
ATOM 655 N N . ILE A 1 90 ? -13.262 7.789 10.834 1.00 96.69 90 ILE A N 1
ATOM 656 C CA . ILE A 1 90 ? -11.797 7.722 10.937 1.00 96.69 90 ILE A CA 1
ATOM 657 C C . ILE A 1 90 ? -11.162 6.789 9.884 1.00 96.69 90 ILE A C 1
ATOM 659 O O . ILE A 1 90 ? -10.043 7.019 9.434 1.00 96.69 90 ILE A O 1
ATOM 663 N N . TYR A 1 91 ? -11.885 5.754 9.444 1.00 97.50 91 TYR A N 1
ATOM 664 C CA . TYR A 1 91 ? -11.412 4.838 8.406 1.00 97.50 91 TYR A CA 1
ATOM 665 C C . TYR A 1 91 ? -11.429 5.477 7.015 1.00 97.50 91 TYR A C 1
ATOM 667 O O . TYR A 1 91 ? -10.586 5.139 6.188 1.00 97.50 91 TYR A O 1
ATOM 675 N N . THR A 1 92 ? -12.352 6.411 6.754 1.00 97.25 92 THR A N 1
ATOM 676 C CA . THR A 1 92 ? -12.340 7.180 5.502 1.00 97.25 92 THR A CA 1
ATOM 677 C C . THR A 1 92 ? -11.211 8.202 5.507 1.00 97.25 92 THR A C 1
ATOM 679 O O . THR A 1 92 ? -10.532 8.330 4.497 1.00 97.25 92 THR A O 1
ATOM 682 N N . GLU A 1 93 ? -10.955 8.868 6.643 1.00 97.19 93 GLU A N 1
ATOM 683 C CA . GLU A 1 93 ? -9.784 9.750 6.810 1.00 97.19 93 GLU A CA 1
ATOM 684 C C . GLU A 1 93 ? -8.475 8.990 6.515 1.00 97.19 93 GLU A C 1
ATOM 686 O O . GLU A 1 93 ? -7.656 9.453 5.723 1.00 97.19 93 GLU A O 1
ATOM 691 N N . LEU A 1 94 ? -8.310 7.787 7.086 1.00 98.06 94 LEU A N 1
ATOM 692 C CA . LEU A 1 94 ? -7.158 6.922 6.813 1.00 98.06 94 LEU A CA 1
ATOM 693 C C . LEU A 1 94 ? -7.060 6.545 5.330 1.00 98.06 94 LEU A C 1
ATOM 695 O O . LEU A 1 94 ? -5.979 6.634 4.756 1.00 98.06 94 LEU A O 1
ATOM 699 N N . LEU A 1 95 ? -8.170 6.115 4.721 1.00 97.88 95 LEU A N 1
ATOM 700 C CA . LEU A 1 95 ? -8.195 5.720 3.314 1.00 97.88 95 LEU A CA 1
ATOM 701 C C . LEU A 1 95 ? -7.711 6.865 2.417 1.00 97.88 95 LEU A C 1
ATOM 703 O O . LEU A 1 95 ? -6.797 6.659 1.626 1.00 97.88 95 LEU A O 1
ATOM 707 N N . PHE A 1 96 ? -8.262 8.070 2.582 1.00 97.56 96 PHE A N 1
ATOM 708 C CA . PHE A 1 96 ? -7.845 9.232 1.793 1.00 97.56 96 PHE A CA 1
ATOM 709 C C . PHE A 1 96 ? -6.371 9.588 2.006 1.00 97.56 96 PHE A C 1
ATOM 711 O O . PHE A 1 96 ? -5.676 9.878 1.035 1.00 97.56 96 PHE A O 1
ATOM 718 N N . ALA A 1 97 ? -5.875 9.523 3.244 1.00 97.69 97 ALA A N 1
ATOM 719 C CA . ALA A 1 97 ? -4.466 9.777 3.530 1.00 97.69 97 ALA A CA 1
ATOM 720 C C . ALA A 1 97 ? -3.539 8.753 2.845 1.00 97.69 97 ALA A C 1
ATOM 722 O O . ALA A 1 97 ? -2.501 9.128 2.301 1.00 97.69 97 ALA A O 1
ATOM 723 N N . CYS A 1 98 ? -3.922 7.471 2.822 1.00 96.75 98 CYS A N 1
ATOM 724 C CA . CYS A 1 98 ? -3.168 6.427 2.126 1.00 96.75 98 CYS A CA 1
ATOM 725 C C . CYS A 1 98 ? -3.185 6.610 0.601 1.00 96.75 98 CYS A C 1
ATOM 727 O O . CYS A 1 98 ? -2.135 6.489 -0.023 1.00 96.75 98 CYS A O 1
ATOM 729 N N . GLU A 1 99 ? -4.334 6.946 0.008 1.00 95.75 99 GLU A N 1
ATOM 730 C CA . GLU A 1 99 ? -4.438 7.217 -1.435 1.00 95.75 99 GLU A CA 1
ATOM 731 C C . GLU A 1 99 ? -3.566 8.414 -1.848 1.00 95.75 99 GLU A C 1
ATOM 733 O O . GLU A 1 99 ? -2.824 8.337 -2.827 1.00 95.75 99 GLU A O 1
ATOM 738 N N . GLN A 1 100 ? -3.568 9.496 -1.060 1.00 96.88 100 GLN A N 1
ATOM 739 C CA . GLN A 1 100 ? -2.676 10.640 -1.285 1.00 96.88 100 GLN A CA 1
ATOM 740 C C . GLN A 1 100 ? -1.197 10.250 -1.164 1.00 96.88 100 GLN A C 1
ATOM 742 O O . GLN A 1 100 ? -0.379 10.663 -1.985 1.00 96.88 100 GLN A O 1
ATOM 747 N N . ALA A 1 101 ? -0.849 9.430 -0.169 1.00 96.31 101 ALA A N 1
ATOM 748 C CA . ALA A 1 101 ? 0.515 8.953 0.026 1.00 96.31 101 ALA A CA 1
ATO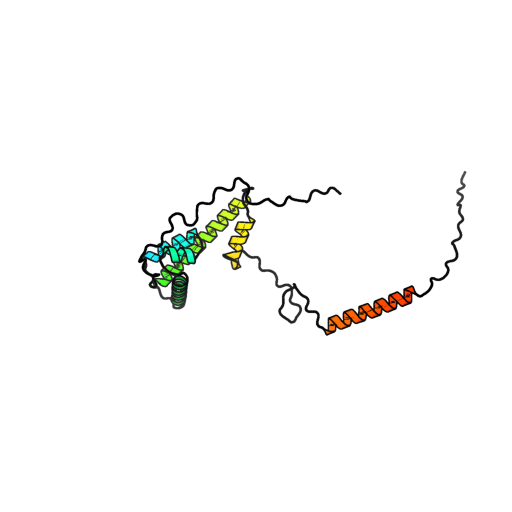M 749 C C . ALA A 1 101 ? 1.003 8.073 -1.138 1.00 96.31 101 ALA A C 1
ATOM 751 O O . ALA A 1 101 ? 2.138 8.235 -1.592 1.00 96.31 101 ALA A O 1
ATOM 752 N N . TRP A 1 102 ? 0.158 7.176 -1.655 1.00 92.12 102 TRP A N 1
ATOM 753 C CA . TRP A 1 102 ? 0.484 6.376 -2.837 1.00 92.12 102 TRP A CA 1
ATOM 754 C C . TRP A 1 102 ? 0.642 7.240 -4.080 1.00 92.12 102 TRP A C 1
ATOM 756 O O . TRP A 1 102 ? 1.651 7.109 -4.767 1.00 92.12 102 TRP A O 1
ATOM 766 N N . ALA A 1 103 ? -0.277 8.178 -4.321 1.00 92.44 103 ALA A N 1
ATOM 767 C CA . ALA A 1 103 ? -0.166 9.114 -5.435 1.00 92.44 103 ALA A CA 1
ATOM 768 C C . ALA A 1 103 ? 1.139 9.927 -5.369 1.00 92.44 103 ALA A C 1
ATOM 770 O O . ALA A 1 103 ? 1.850 10.039 -6.368 1.00 92.44 103 ALA A O 1
ATOM 771 N N . HIS A 1 104 ? 1.504 10.422 -4.181 1.00 94.38 104 HIS A N 1
ATOM 772 C CA . HIS A 1 104 ? 2.770 11.122 -3.964 1.00 94.38 104 HIS A CA 1
ATOM 773 C C . HIS A 1 104 ? 3.979 10.230 -4.276 1.00 94.38 104 HIS A C 1
ATOM 775 O O . HIS A 1 104 ? 4.903 10.649 -4.974 1.00 94.38 104 HIS A O 1
ATOM 781 N N . ARG A 1 105 ? 3.981 8.982 -3.788 1.00 91.19 105 ARG A N 1
ATOM 782 C CA . ARG A 1 105 ? 5.067 8.028 -4.052 1.00 91.19 105 ARG A CA 1
ATOM 783 C C . ARG A 1 105 ? 5.199 7.722 -5.543 1.00 91.19 105 ARG A C 1
ATOM 785 O O . ARG A 1 105 ? 6.316 7.711 -6.054 1.00 91.19 105 ARG A O 1
ATOM 792 N N . THR A 1 106 ? 4.088 7.498 -6.238 1.00 90.38 106 THR A N 1
ATOM 793 C CA . THR A 1 106 ? 4.082 7.267 -7.686 1.00 90.38 106 THR A CA 1
ATOM 794 C C . THR A 1 106 ? 4.612 8.486 -8.437 1.00 90.38 106 THR A C 1
ATOM 796 O O . THR A 1 106 ? 5.495 8.328 -9.274 1.00 90.38 106 THR A O 1
ATOM 799 N N . GLY A 1 107 ? 4.170 9.700 -8.089 1.00 91.31 107 GLY A N 1
ATOM 800 C CA . GLY A 1 107 ? 4.689 10.939 -8.677 1.00 91.31 107 GLY A CA 1
ATOM 801 C C . GLY A 1 107 ? 6.198 11.108 -8.474 1.00 91.31 107 GLY A C 1
ATOM 802 O O . GLY A 1 107 ? 6.918 11.434 -9.415 1.00 91.31 107 GLY A O 1
ATOM 803 N N . PHE A 1 108 ? 6.701 10.794 -7.276 1.00 91.12 108 PHE A N 1
ATOM 804 C CA . PHE A 1 108 ? 8.139 10.778 -7.005 1.00 91.12 108 PHE A CA 1
ATOM 805 C C . PHE A 1 108 ? 8.890 9.775 -7.895 1.00 91.12 108 PHE A C 1
ATOM 807 O O . PHE A 1 108 ? 9.947 10.105 -8.426 1.00 91.12 108 PHE A O 1
ATOM 814 N N . LEU A 1 109 ? 8.363 8.558 -8.067 1.00 89.12 109 LEU A N 1
ATOM 815 C CA . LEU A 1 109 ? 8.990 7.534 -8.909 1.00 89.12 109 LEU A CA 1
ATOM 816 C C . LEU A 1 109 ? 8.999 7.920 -10.392 1.00 89.12 109 LEU A C 1
ATOM 818 O O . LEU A 1 109 ? 9.994 7.661 -11.063 1.00 89.12 109 LEU A O 1
ATOM 822 N N . ILE A 1 110 ? 7.937 8.562 -10.886 1.00 89.44 110 ILE A N 1
ATOM 823 C CA . ILE A 1 110 ? 7.890 9.107 -12.250 1.00 89.44 110 ILE A CA 1
ATOM 824 C C . ILE A 1 110 ? 8.983 10.164 -12.424 1.00 89.44 110 ILE A C 1
ATOM 826 O O . ILE A 1 110 ? 9.807 10.038 -13.325 1.00 89.44 110 ILE A O 1
ATOM 830 N N . GLY A 1 111 ? 9.052 11.149 -11.522 1.00 88.88 111 GLY A N 1
ATOM 831 C CA . GLY A 1 111 ? 10.074 12.199 -11.591 1.00 88.88 111 GLY A CA 1
ATOM 832 C C . GLY A 1 111 ? 11.501 11.660 -11.442 1.00 88.88 111 GLY A C 1
ATOM 833 O O . GLY A 1 111 ? 12.435 12.189 -12.041 1.00 88.88 111 GLY A O 1
ATOM 834 N N . LEU A 1 112 ? 11.691 10.578 -10.679 1.00 86.81 112 LEU A N 1
ATOM 835 C CA . LEU A 1 112 ? 12.966 9.866 -10.634 1.00 86.81 112 LEU A CA 1
ATOM 836 C C . LEU A 1 112 ? 13.269 9.204 -11.986 1.00 86.81 112 LEU A C 1
ATOM 838 O O . LEU A 1 112 ? 14.378 9.356 -12.488 1.00 86.81 112 LEU A O 1
ATOM 842 N N . GLY A 1 113 ? 12.284 8.542 -12.597 1.00 85.50 113 GLY A N 1
ATOM 843 C CA . GLY A 1 113 ? 12.390 7.951 -13.932 1.00 85.50 113 GLY A CA 1
ATOM 844 C C . GLY A 1 113 ? 12.806 8.966 -14.996 1.00 85.50 113 GLY A C 1
ATOM 845 O O . GLY A 1 113 ? 13.756 8.718 -15.732 1.00 85.50 113 GLY A O 1
ATOM 846 N N . GLU A 1 114 ? 12.183 10.143 -15.020 1.00 85.69 114 GLU A N 1
ATOM 847 C CA . GLU A 1 114 ? 12.541 11.230 -15.943 1.00 85.69 114 GLU A CA 1
ATOM 848 C C . GLU A 1 114 ? 14.004 11.669 -15.791 1.00 85.69 114 GLU A C 1
ATOM 850 O O . GLU A 1 114 ? 14.703 11.862 -16.784 1.00 85.69 114 GLU A O 1
ATOM 855 N N . ARG A 1 115 ? 14.512 11.755 -14.555 1.00 85.06 115 ARG A N 1
ATOM 856 C CA . ARG A 1 115 ? 15.922 12.095 -14.299 1.00 85.06 115 ARG A CA 1
ATOM 857 C C . ARG A 1 115 ? 16.877 11.013 -14.795 1.00 85.06 115 ARG A C 1
ATOM 859 O O . ARG A 1 115 ? 17.939 11.341 -15.315 1.00 85.06 115 ARG A O 1
ATOM 866 N N . THR A 1 116 ? 16.491 9.740 -14.685 1.00 82.81 116 THR A N 1
ATOM 867 C CA . THR A 1 116 ? 17.319 8.625 -15.176 1.00 82.81 116 THR A CA 1
ATOM 868 C C . THR A 1 116 ? 17.450 8.567 -16.693 1.00 82.81 116 THR A C 1
ATOM 870 O O . THR A 1 116 ? 18.363 7.921 -17.185 1.00 82.81 116 THR A O 1
ATOM 873 N N . VAL A 1 117 ? 16.586 9.257 -17.448 1.00 78.38 117 VAL A N 1
ATOM 874 C CA . VAL A 1 117 ? 16.724 9.360 -18.911 1.00 78.38 117 VAL A CA 1
ATOM 875 C C . VAL A 1 117 ? 17.953 10.188 -19.298 1.00 78.38 117 VAL A C 1
ATOM 877 O O . VAL A 1 117 ? 18.566 9.935 -20.331 1.00 78.38 117 VAL A O 1
ATOM 880 N N . VAL A 1 118 ? 18.317 11.176 -18.476 1.00 82.12 118 VAL A N 1
ATOM 881 C CA . VAL A 1 118 ? 19.432 12.099 -18.746 1.00 82.12 118 VAL A CA 1
ATOM 882 C C . VAL A 1 118 ? 20.747 11.594 -18.138 1.00 82.12 118 VAL A C 1
ATOM 884 O O . VAL A 1 118 ? 21.825 11.941 -18.615 1.00 82.12 118 VAL A O 1
ATOM 887 N N . ASP A 1 119 ? 20.672 10.758 -17.103 1.00 79.56 119 ASP A N 1
ATOM 888 C CA . ASP A 1 119 ? 21.834 10.204 -16.413 1.00 79.56 119 ASP A CA 1
ATOM 889 C C . ASP A 1 119 ? 22.285 8.870 -17.029 1.00 79.56 119 ASP A C 1
ATOM 891 O O . ASP A 1 119 ? 21.582 7.862 -16.969 1.00 79.56 119 ASP A O 1
ATOM 895 N N . ARG A 1 120 ? 23.506 8.845 -17.577 1.00 75.81 120 ARG A N 1
ATOM 896 C CA . ARG A 1 120 ? 24.120 7.651 -18.181 1.00 75.81 120 ARG A CA 1
ATOM 897 C C . ARG A 1 120 ? 24.382 6.527 -17.170 1.00 75.81 120 ARG A C 1
ATOM 899 O O . ARG A 1 120 ? 24.475 5.370 -17.578 1.00 75.81 120 ARG A O 1
ATOM 906 N N . HIS A 1 121 ? 24.534 6.849 -15.888 1.00 80.38 121 HIS A N 1
ATOM 907 C CA . HIS A 1 121 ? 24.831 5.872 -14.836 1.00 80.38 121 HIS A CA 1
ATOM 908 C C . HIS A 1 121 ? 23.572 5.306 -14.181 1.00 80.38 121 HIS A C 1
ATOM 910 O O . HIS A 1 121 ? 23.643 4.330 -13.432 1.00 80.38 121 HIS A O 1
ATOM 916 N N . ALA A 1 122 ? 22.410 5.892 -14.459 1.00 76.69 122 ALA A N 1
ATOM 917 C CA . ALA A 1 122 ? 21.164 5.402 -13.918 1.00 76.69 122 ALA A CA 1
ATOM 918 C C . ALA A 1 122 ? 20.685 4.153 -14.669 1.00 76.69 122 ALA A C 1
ATOM 920 O O . ALA A 1 122 ? 20.833 4.032 -15.882 1.00 76.69 122 ALA A O 1
ATOM 921 N N . ASN A 1 123 ? 20.066 3.217 -13.944 1.00 81.88 123 ASN A N 1
ATOM 922 C CA . ASN A 1 123 ? 19.438 2.039 -14.536 1.00 81.88 123 ASN A CA 1
ATOM 923 C C . ASN A 1 123 ? 17.929 2.287 -14.737 1.00 81.88 123 ASN A C 1
ATOM 925 O O . ASN A 1 123 ? 17.140 2.010 -13.824 1.00 81.88 123 ASN A O 1
ATOM 929 N N . PRO A 1 124 ? 17.488 2.763 -15.919 1.00 80.56 124 PRO A N 1
ATOM 930 C CA . PRO A 1 124 ? 16.074 3.030 -16.173 1.00 80.56 124 PRO A CA 1
ATOM 931 C C . PRO A 1 124 ? 15.225 1.753 -16.111 1.00 80.56 124 PRO A C 1
ATOM 933 O O . PRO A 1 124 ? 14.062 1.810 -15.715 1.00 80.56 124 PRO A O 1
ATOM 936 N N . ARG A 1 125 ? 15.805 0.578 -16.413 1.00 84.75 125 ARG A N 1
ATOM 937 C CA . ARG A 1 125 ? 15.078 -0.704 -16.395 1.00 84.75 125 ARG A CA 1
ATOM 938 C C . ARG A 1 125 ? 14.571 -1.049 -14.999 1.00 84.75 125 ARG A C 1
ATOM 940 O O . ARG A 1 125 ? 13.464 -1.567 -14.877 1.00 84.75 125 ARG A O 1
ATOM 947 N N . PHE A 1 126 ? 15.345 -0.740 -13.957 1.00 84.56 126 PHE A N 1
ATOM 948 C CA . PHE A 1 126 ? 14.923 -0.978 -12.576 1.00 84.56 126 PHE A CA 1
ATOM 949 C C . PHE A 1 126 ? 13.691 -0.143 -12.205 1.00 84.56 126 PHE A C 1
ATOM 951 O O . PHE A 1 126 ? 12.747 -0.670 -11.619 1.00 84.56 126 PHE A O 1
ATOM 958 N N . LEU A 1 127 ? 13.660 1.139 -12.583 1.00 86.00 127 LEU A N 1
ATOM 959 C CA . LEU A 1 127 ? 12.523 2.015 -12.291 1.00 86.00 127 LEU A CA 1
ATOM 960 C C . LEU A 1 127 ? 11.282 1.641 -13.099 1.00 86.00 127 LEU A C 1
ATOM 962 O O . LEU A 1 127 ? 10.188 1.596 -12.536 1.00 86.00 127 LEU A O 1
ATOM 966 N N . THR A 1 128 ? 11.443 1.308 -14.383 1.00 84.12 128 THR A N 1
ATOM 967 C CA . THR A 1 128 ? 10.344 0.791 -15.209 1.00 84.12 128 THR A CA 1
ATOM 968 C C . THR A 1 128 ? 9.778 -0.498 -14.618 1.00 84.12 128 THR A C 1
ATOM 970 O O . THR A 1 128 ? 8.563 -0.621 -14.474 1.00 84.12 128 THR A O 1
ATOM 973 N N . TRP A 1 129 ? 10.641 -1.433 -14.205 1.00 87.75 129 TRP A N 1
ATOM 974 C CA . TRP A 1 129 ? 10.216 -2.656 -13.526 1.00 87.75 129 TRP A CA 1
ATOM 975 C C . TRP A 1 129 ? 9.458 -2.343 -12.229 1.00 87.75 129 TRP A C 1
ATOM 977 O O . TRP A 1 129 ? 8.337 -2.819 -12.049 1.00 87.75 129 TRP A O 1
ATOM 987 N N . LEU A 1 130 ? 10.004 -1.483 -11.366 1.00 86.56 130 LEU A N 1
ATOM 988 C CA . LEU A 1 130 ? 9.373 -1.115 -10.099 1.00 86.56 130 LEU A CA 1
ATOM 989 C C . LEU A 1 130 ? 7.981 -0.497 -10.307 1.00 86.56 130 LEU A C 1
ATOM 991 O O . LEU A 1 130 ? 7.027 -0.886 -9.631 1.00 86.56 130 LEU A O 1
ATOM 995 N N . LEU A 1 131 ? 7.836 0.430 -11.258 1.00 87.44 131 LEU A N 1
ATOM 996 C CA . LEU A 1 131 ? 6.546 1.033 -11.614 1.00 87.44 131 LEU A CA 1
ATOM 997 C C . LEU A 1 131 ? 5.567 -0.002 -12.188 1.00 87.44 131 LEU A C 1
ATOM 999 O O . LEU A 1 131 ? 4.393 -0.007 -11.815 1.00 87.44 131 LEU A O 1
ATOM 1003 N N . SER A 1 132 ? 6.050 -0.922 -13.028 1.00 86.31 132 SER A N 1
ATOM 1004 C CA . SER A 1 132 ? 5.229 -1.986 -13.617 1.00 86.31 132 SER A CA 1
ATOM 1005 C C . SER A 1 132 ? 4.690 -2.976 -12.578 1.00 86.31 132 SER A C 1
ATOM 1007 O O . SER A 1 132 ? 3.562 -3.443 -12.703 1.00 86.31 132 SER A O 1
ATOM 1009 N N . VAL A 1 133 ? 5.459 -3.267 -11.525 1.00 84.44 133 VAL A N 1
ATOM 1010 C CA . VAL A 1 133 ? 5.043 -4.177 -10.447 1.00 84.44 133 VAL A CA 1
ATOM 1011 C C . VAL A 1 133 ? 4.117 -3.473 -9.456 1.00 84.44 133 VAL A C 1
ATOM 1013 O O . VAL A 1 133 ? 3.158 -4.072 -8.975 1.00 84.44 133 VAL A O 1
ATOM 1016 N N . THR A 1 134 ? 4.384 -2.202 -9.144 1.00 80.00 134 THR A N 1
ATOM 1017 C CA . THR A 1 134 ? 3.617 -1.453 -8.132 1.00 80.00 134 THR A CA 1
ATOM 1018 C C . THR A 1 134 ? 2.280 -0.936 -8.655 1.00 80.00 134 THR A C 1
ATOM 1020 O O . THR A 1 134 ? 1.288 -0.977 -7.929 1.00 80.00 134 THR A O 1
ATOM 1023 N N . SER A 1 135 ? 2.228 -0.510 -9.918 1.00 81.94 135 SER A N 1
ATOM 1024 C CA . SER A 1 135 ? 1.024 0.017 -10.562 1.00 81.94 135 SER A CA 1
ATOM 1025 C C . SER A 1 135 ? 0.863 -0.560 -11.977 1.00 81.94 135 SER A C 1
ATOM 1027 O O . SER A 1 135 ? 0.875 0.183 -12.962 1.00 81.94 135 SER A O 1
ATOM 1029 N N . PRO A 1 136 ? 0.653 -1.885 -12.118 1.00 82.12 136 PRO A N 1
ATOM 1030 C CA . PRO A 1 136 ? 0.642 -2.553 -13.420 1.00 82.12 136 PRO A CA 1
ATOM 1031 C C . PRO A 1 136 ? -0.385 -1.951 -14.374 1.00 82.12 136 PRO A C 1
ATOM 1033 O O . PRO A 1 136 ? -0.068 -1.650 -15.512 1.00 82.12 136 PRO A O 1
ATOM 1036 N N . LYS A 1 137 ? -1.592 -1.642 -13.888 1.00 84.38 137 LYS A N 1
ATOM 1037 C CA . LYS A 1 137 ? -2.661 -1.048 -14.711 1.00 84.38 137 LYS A CA 1
ATOM 1038 C C . LYS A 1 137 ? -2.282 0.276 -15.387 1.00 84.38 137 LYS A C 1
ATOM 1040 O O . LYS A 1 137 ? -2.935 0.653 -16.350 1.00 84.38 137 LYS A O 1
ATOM 1045 N N . GLN A 1 138 ? -1.307 1.000 -14.841 1.00 83.50 138 GLN A N 1
ATOM 1046 C CA . GLN A 1 138 ? -0.893 2.319 -15.324 1.00 83.50 138 GLN A CA 1
ATOM 1047 C C . GLN A 1 138 ? 0.433 2.273 -16.090 1.00 83.50 138 GLN A C 1
ATOM 1049 O O . GLN A 1 138 ? 0.660 3.127 -16.939 1.00 83.50 138 GLN A O 1
ATOM 1054 N N . PHE A 1 139 ? 1.299 1.298 -15.793 1.00 84.44 139 PHE A N 1
ATOM 1055 C CA . PHE A 1 139 ? 2.675 1.258 -16.304 1.00 84.44 139 PHE A CA 1
ATOM 1056 C C . PHE A 1 139 ? 3.036 -0.034 -17.046 1.00 84.44 139 PHE A C 1
ATOM 1058 O O . PHE A 1 139 ? 4.198 -0.220 -17.401 1.00 84.44 139 PHE A O 1
ATOM 1065 N N . THR A 1 140 ? 2.079 -0.928 -17.307 1.00 81.88 140 THR A N 1
ATOM 1066 C CA . THR A 1 140 ? 2.258 -2.015 -18.274 1.00 81.88 140 THR A CA 1
ATOM 1067 C C . THR A 1 140 ? 1.470 -1.732 -19.544 1.00 81.88 140 THR A C 1
ATOM 1069 O O . THR A 1 140 ? 0.341 -1.242 -19.518 1.00 81.88 140 THR A O 1
ATOM 1072 N N . VAL A 1 141 ? 2.073 -2.056 -20.686 1.00 76.56 141 VAL A N 1
ATOM 1073 C CA . VAL A 1 141 ? 1.343 -2.099 -21.952 1.00 76.56 141 VAL A CA 1
ATOM 1074 C C . VAL A 1 141 ? 0.441 -3.325 -21.903 1.00 76.56 141 VAL A C 1
ATOM 1076 O O . VAL A 1 141 ? 0.905 -4.426 -21.593 1.00 76.56 141 VAL A O 1
ATOM 1079 N N . SER A 1 142 ? -0.850 -3.145 -22.191 1.00 69.19 142 SER A N 1
ATOM 1080 C CA . SER A 1 142 ? -1.749 -4.284 -22.371 1.00 69.19 142 SER A CA 1
ATOM 1081 C C . SER A 1 142 ? -1.207 -5.120 -23.519 1.00 69.19 142 SER A C 1
ATOM 1083 O O . SER A 1 142 ? -1.133 -4.649 -24.651 1.00 69.19 142 SER A O 1
ATOM 1085 N N . ARG A 1 143 ? -0.774 -6.346 -23.222 1.00 69.31 143 ARG A N 1
ATOM 1086 C CA . ARG A 1 143 ? -0.404 -7.294 -24.267 1.00 69.31 143 ARG A CA 1
ATOM 1087 C C . ARG A 1 143 ? -1.676 -7.533 -25.071 1.00 69.31 143 ARG A C 1
ATOM 1089 O O . ARG A 1 143 ? -2.679 -7.921 -24.468 1.00 69.31 143 ARG A O 1
ATOM 1096 N N . GLU A 1 144 ? -1.661 -7.266 -26.379 1.00 63.00 144 GLU A N 1
ATOM 1097 C CA . GLU A 1 144 ? -2.755 -7.734 -27.229 1.00 63.00 144 GLU A CA 1
ATOM 1098 C C . GLU A 1 144 ? -2.941 -9.221 -26.921 1.00 63.00 144 GLU A C 1
ATOM 1100 O O . GLU A 1 144 ? -1.946 -9.963 -26.900 1.00 63.00 144 GLU A O 1
ATOM 1105 N N . PRO A 1 145 ? -4.163 -9.670 -26.588 1.00 55.12 145 PRO A N 1
ATOM 1106 C CA . PRO A 1 145 ? -4.409 -11.091 -26.524 1.00 55.12 145 PRO A CA 1
ATOM 1107 C C . PRO A 1 145 ? -4.093 -11.599 -27.925 1.00 55.12 145 PRO A C 1
ATOM 1109 O O . PRO A 1 145 ? -4.794 -11.247 -28.872 1.00 55.12 145 PRO A O 1
ATOM 1112 N N . ALA A 1 146 ? -3.002 -12.358 -28.068 1.00 53.41 146 ALA A N 1
ATOM 1113 C CA . ALA A 1 146 ? -2.732 -13.086 -29.296 1.00 53.41 146 ALA A CA 1
ATOM 1114 C C . ALA A 1 146 ? -4.044 -13.777 -29.659 1.00 53.41 146 ALA A C 1
ATOM 1116 O O . ALA A 1 146 ? -4.590 -14.482 -28.804 1.00 53.41 146 ALA A O 1
ATOM 1117 N N . ALA A 1 147 ? -4.594 -13.436 -30.830 1.00 48.75 147 ALA A N 1
ATOM 1118 C CA . ALA A 1 147 ? -5.923 -13.843 -31.256 1.00 48.75 147 ALA A CA 1
ATOM 1119 C C . ALA A 1 147 ? -6.120 -15.308 -30.876 1.00 48.75 147 ALA A C 1
ATOM 1121 O O . ALA A 1 147 ? -5.407 -16.169 -31.386 1.00 48.75 147 ALA A O 1
ATOM 1122 N N . GLN A 1 148 ? -6.994 -15.571 -29.901 1.00 46.31 148 GLN A N 1
ATOM 1123 C CA . GLN A 1 148 ? -7.237 -16.937 -29.468 1.00 46.31 148 GLN A CA 1
ATOM 1124 C C . GLN A 1 148 ? -7.784 -17.682 -30.689 1.00 46.31 148 GLN A C 1
ATOM 1126 O O . GLN A 1 148 ? -8.881 -17.333 -31.149 1.00 46.31 148 GLN A O 1
ATOM 1131 N N . PRO A 1 149 ? -7.075 -18.689 -31.239 1.00 45.56 149 PRO A N 1
ATOM 1132 C CA . PRO A 1 149 ? -7.766 -19.638 -32.083 1.00 45.56 149 PRO A CA 1
ATOM 1133 C C . PRO A 1 149 ? -8.816 -20.276 -31.173 1.00 45.56 149 PRO A C 1
ATOM 1135 O O . PRO A 1 149 ? -8.576 -20.532 -29.992 1.00 45.56 149 PRO A O 1
ATOM 1138 N N . HIS A 1 150 ? -10.035 -20.383 -31.678 1.00 46.06 150 HIS A N 1
ATOM 1139 C CA . HIS A 1 150 ? -11.179 -20.808 -30.893 1.00 46.06 150 HIS A CA 1
ATOM 1140 C C . HIS A 1 150 ? -10.888 -22.116 -30.140 1.00 46.06 150 HIS A C 1
ATOM 1142 O O . HIS A 1 150 ? -10.688 -23.155 -30.760 1.00 46.06 150 HIS A O 1
ATOM 1148 N N . GLY A 1 151 ? -10.936 -22.056 -28.806 1.00 45.62 151 GLY A N 1
ATOM 1149 C CA . GLY A 1 151 ? -10.999 -23.227 -27.934 1.00 45.62 151 GLY A CA 1
ATOM 1150 C C . GLY A 1 151 ? -9.710 -23.544 -27.175 1.00 45.62 151 GLY A C 1
ATOM 1151 O O . GLY A 1 151 ? -8.695 -23.904 -27.755 1.00 45.62 151 GLY A O 1
ATOM 1152 N N . GLY A 1 152 ? -9.810 -23.515 -25.844 1.00 43.81 152 GLY A N 1
ATOM 1153 C CA . GLY A 1 152 ? -8.845 -24.152 -24.948 1.00 43.81 152 GLY A CA 1
ATOM 1154 C C . GLY A 1 152 ? -7.801 -23.201 -24.382 1.00 43.81 152 GLY A C 1
ATOM 1155 O O . GLY A 1 152 ? -6.807 -22.872 -25.016 1.00 43.81 152 GLY A O 1
ATOM 1156 N N . ALA A 1 153 ? -8.024 -22.781 -23.139 1.00 49.47 153 ALA A N 1
ATOM 1157 C CA . ALA A 1 153 ? -7.045 -22.065 -22.343 1.00 49.47 153 ALA A CA 1
ATOM 1158 C C . ALA A 1 153 ? -5.766 -22.900 -22.191 1.00 49.47 153 ALA A C 1
ATOM 1160 O O . ALA A 1 153 ? -5.813 -23.919 -21.519 1.00 49.47 153 ALA A O 1
ATOM 1161 N N . LEU A 1 154 ? -4.664 -22.450 -22.793 1.00 47.12 154 LEU A N 1
ATOM 1162 C CA . LEU A 1 154 ? -3.277 -22.517 -22.316 1.00 47.12 154 LEU A CA 1
ATOM 1163 C C . LEU A 1 154 ? -2.437 -21.661 -23.284 1.00 47.12 154 LEU A C 1
ATOM 1165 O O . LEU A 1 154 ? -2.620 -21.712 -24.494 1.00 47.12 154 LEU A O 1
ATOM 1169 N N . GLY A 1 155 ? -1.590 -20.786 -22.739 1.00 45.44 155 GLY A N 1
ATOM 1170 C CA . GLY A 1 155 ? -0.791 -19.831 -23.517 1.00 45.44 155 GLY A CA 1
ATOM 1171 C C . GLY A 1 155 ? 0.244 -20.485 -24.454 1.00 45.44 155 GLY A C 1
ATOM 1172 O O . GLY A 1 155 ? 0.404 -21.702 -24.463 1.00 45.44 155 GLY A O 1
ATOM 1173 N N . PRO A 1 156 ? 1.015 -19.675 -25.202 1.00 55.44 156 PRO A N 1
ATOM 1174 C CA . PRO A 1 156 ? 1.729 -20.068 -26.425 1.00 55.44 156 PRO A CA 1
ATOM 1175 C C . PRO A 1 156 ? 2.997 -20.916 -26.205 1.00 55.44 156 PRO A C 1
ATOM 1177 O O . PRO A 1 156 ? 3.845 -20.980 -27.085 1.00 55.44 156 PRO A O 1
ATOM 1180 N N . ALA A 1 157 ? 3.183 -21.522 -25.031 1.00 54.25 157 ALA A N 1
ATOM 1181 C CA . ALA A 1 157 ? 4.423 -22.228 -24.705 1.00 54.25 157 ALA A CA 1
ATOM 1182 C C . ALA A 1 157 ? 4.399 -23.725 -25.044 1.00 54.25 157 ALA A C 1
ATOM 1184 O O . ALA A 1 157 ? 5.462 -24.326 -25.144 1.00 54.25 157 ALA A O 1
ATOM 1185 N N . PHE A 1 158 ? 3.226 -24.329 -25.245 1.00 52.12 158 PHE A N 1
ATOM 1186 C CA . PHE A 1 158 ? 3.120 -25.736 -25.625 1.00 52.12 158 PHE A CA 1
ATOM 1187 C C . PHE A 1 158 ? 1.903 -25.912 -26.527 1.00 52.12 158 PHE A C 1
ATOM 1189 O O . PHE A 1 158 ? 0.767 -25.839 -26.060 1.00 52.12 158 PHE A O 1
ATOM 1196 N N . GLU A 1 159 ? 2.129 -26.141 -27.820 1.00 56.59 159 GLU A N 1
ATOM 1197 C CA . GLU A 1 159 ? 1.091 -26.729 -28.660 1.00 56.59 159 GLU A CA 1
ATOM 1198 C C . GLU A 1 159 ? 0.761 -28.106 -28.082 1.00 56.59 159 GLU A C 1
ATOM 1200 O O . GLU A 1 159 ? 1.563 -29.040 -28.133 1.00 56.59 159 GLU A O 1
ATOM 1205 N N . LEU A 1 160 ? -0.422 -28.223 -27.482 1.00 55.00 160 LEU A N 1
ATOM 1206 C CA . LEU A 1 160 ? -1.012 -29.499 -27.103 1.00 55.00 160 LEU A CA 1
ATOM 1207 C C . LEU A 1 160 ? -1.394 -30.238 -28.389 1.00 55.00 160 LEU A C 1
ATOM 1209 O O . LEU A 1 160 ? -2.538 -30.199 -28.836 1.00 55.00 160 LEU A O 1
ATOM 1213 N N . VAL A 1 161 ? -0.414 -30.894 -29.006 1.00 62.34 161 VAL A N 1
ATOM 1214 C CA . VAL A 1 161 ? -0.663 -31.840 -30.092 1.00 62.34 161 VAL A CA 1
ATOM 1215 C C . VAL A 1 161 ? -1.472 -32.988 -29.497 1.00 62.34 161 VAL A C 1
ATOM 1217 O O . VAL A 1 161 ? -1.019 -33.670 -28.575 1.00 62.34 161 VAL A O 1
ATOM 1220 N N . SER A 1 162 ? -2.695 -33.191 -29.990 1.00 69.50 162 SER A N 1
ATOM 1221 C CA . SER A 1 162 ? -3.504 -34.325 -29.552 1.00 69.50 162 SER A CA 1
ATOM 1222 C C . SER A 1 162 ? -2.790 -35.639 -29.909 1.00 69.50 162 SER A C 1
ATOM 1224 O O . SER A 1 162 ? -2.084 -35.696 -30.922 1.00 69.50 162 SER A O 1
ATOM 1226 N N . PRO A 1 163 ? -2.977 -36.721 -29.133 1.00 66.81 163 PRO A N 1
ATOM 1227 C CA . PRO A 1 163 ? -2.377 -38.021 -29.446 1.00 66.81 163 PRO A CA 1
ATOM 1228 C C . PRO A 1 163 ? -2.672 -38.484 -30.882 1.00 66.81 163 PRO A C 1
ATOM 1230 O O . PRO A 1 163 ? -1.817 -39.066 -31.544 1.00 66.81 163 PRO A O 1
ATOM 1233 N N . GLU A 1 164 ? -3.857 -38.149 -31.398 1.00 68.62 164 GLU A N 1
ATOM 1234 C CA . GLU A 1 164 ? -4.263 -38.443 -32.774 1.00 68.62 164 GLU A CA 1
ATOM 1235 C C . GLU A 1 164 ? -3.503 -37.612 -33.820 1.00 68.62 164 GLU A C 1
ATOM 1237 O O . GLU A 1 164 ? -3.146 -38.130 -34.878 1.00 68.62 164 GLU A O 1
ATOM 1242 N N . ALA A 1 165 ? -3.221 -36.337 -33.537 1.00 69.38 165 ALA A N 1
ATOM 1243 C CA . ALA A 1 165 ? -2.431 -35.479 -34.420 1.00 69.38 165 ALA A CA 1
ATOM 1244 C C . ALA A 1 165 ? -0.952 -35.903 -34.448 1.00 69.38 165 ALA A C 1
ATOM 1246 O O . ALA A 1 165 ? -0.334 -35.923 -35.515 1.00 69.38 165 ALA A O 1
ATOM 1247 N N . ALA A 1 166 ? -0.407 -36.330 -33.304 1.00 71.31 166 ALA A N 1
ATOM 1248 C CA . ALA A 1 166 ? 0.938 -36.894 -33.224 1.00 71.31 166 ALA A CA 1
ATOM 1249 C C . ALA A 1 166 ? 1.043 -38.205 -34.022 1.00 71.31 166 ALA A C 1
ATOM 1251 O O . ALA A 1 166 ? 1.981 -38.375 -34.800 1.00 71.31 166 ALA A O 1
ATOM 1252 N N . ALA A 1 167 ? 0.047 -39.093 -33.901 1.00 71.88 167 ALA A N 1
ATOM 1253 C CA . ALA A 1 167 ? -0.002 -40.343 -34.655 1.00 71.88 167 ALA A CA 1
ATOM 1254 C C . ALA A 1 167 ? -0.034 -40.096 -36.171 1.00 71.88 167 ALA A C 1
ATOM 1256 O O . ALA A 1 167 ? 0.757 -40.690 -36.904 1.00 71.88 167 ALA A O 1
ATOM 1257 N N . LYS A 1 168 ? -0.873 -39.168 -36.650 1.00 78.81 168 LYS A N 1
ATOM 1258 C CA . LYS A 1 168 ? -0.929 -38.811 -38.078 1.00 78.81 168 LYS A CA 1
ATOM 1259 C C . LYS A 1 168 ? 0.406 -38.275 -38.592 1.00 78.81 168 LYS A C 1
ATOM 1261 O O . LYS A 1 168 ? 0.880 -38.754 -39.615 1.00 78.81 168 LYS A O 1
ATOM 1266 N N . SER A 1 169 ? 1.051 -37.378 -37.844 1.00 77.31 169 SER A N 1
ATOM 1267 C CA . SER A 1 169 ? 2.357 -36.825 -38.228 1.00 77.31 169 SER A CA 1
ATOM 1268 C C . SER A 1 169 ? 3.456 -37.892 -38.300 1.00 77.31 169 SER A C 1
ATOM 1270 O O . SER A 1 169 ? 4.290 -37.861 -39.204 1.00 77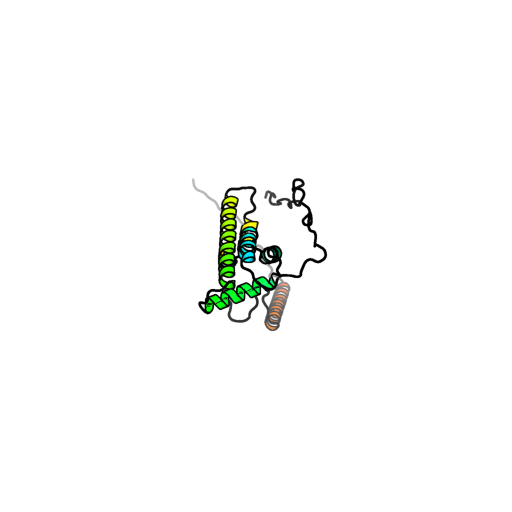.31 169 SER A O 1
ATOM 1272 N N . VAL A 1 170 ? 3.459 -38.859 -37.377 1.00 78.62 170 VAL A N 1
ATOM 1273 C CA . VAL A 1 170 ? 4.402 -39.989 -37.413 1.00 78.62 170 VAL A CA 1
ATOM 1274 C C . VAL A 1 170 ? 4.122 -40.892 -38.612 1.00 78.62 170 VAL A C 1
ATOM 1276 O O . VAL A 1 170 ? 5.054 -41.285 -39.306 1.00 78.62 170 VAL A O 1
ATOM 1279 N N . THR A 1 171 ? 2.850 -41.174 -38.896 1.00 82.75 171 THR A N 1
ATOM 1280 C CA . THR A 1 171 ? 2.450 -42.029 -40.025 1.00 82.75 171 THR A CA 1
ATOM 1281 C C . THR A 1 171 ? 2.842 -41.401 -41.363 1.00 82.75 171 THR A C 1
ATOM 1283 O O . THR A 1 171 ? 3.402 -42.068 -42.224 1.00 82.75 171 THR A O 1
ATOM 1286 N N . GLU A 1 172 ? 2.621 -40.097 -41.515 1.00 81.88 172 GLU A N 1
ATOM 1287 C CA . GLU A 1 172 ? 2.972 -39.337 -42.716 1.00 81.88 172 GLU A CA 1
ATOM 1288 C C . GLU A 1 172 ? 4.492 -39.275 -42.935 1.00 81.88 172 GLU A C 1
ATOM 1290 O O . GLU A 1 172 ? 4.974 -39.459 -44.052 1.00 81.88 172 GLU A O 1
ATOM 1295 N N . LYS A 1 173 ? 5.271 -39.108 -41.858 1.00 80.94 173 LYS A N 1
ATOM 1296 C CA . LYS A 1 173 ? 6.740 -39.155 -41.922 1.00 80.94 173 LYS A CA 1
ATOM 1297 C C . LYS A 1 173 ? 7.270 -40.546 -42.267 1.00 80.94 173 LYS A C 1
ATOM 1299 O O . LYS A 1 173 ? 8.238 -40.641 -43.013 1.00 80.94 173 LYS A O 1
ATOM 1304 N N . LEU A 1 174 ? 6.645 -41.607 -41.754 1.00 83.38 174 LEU A N 1
ATOM 1305 C CA . LEU A 1 174 ? 7.010 -42.986 -42.089 1.00 83.38 174 LEU A CA 1
ATOM 1306 C C . LEU A 1 174 ? 6.703 -43.315 -43.553 1.00 83.38 174 LEU A C 1
ATOM 1308 O O . LEU A 1 174 ? 7.543 -43.906 -44.221 1.00 83.38 174 LEU A O 1
ATOM 1312 N N . LEU A 1 175 ? 5.546 -42.889 -44.069 1.00 84.12 175 LEU A N 1
ATOM 1313 C CA . LEU A 1 175 ? 5.199 -43.061 -45.483 1.00 84.12 175 LEU A CA 1
ATOM 1314 C C . LEU A 1 175 ? 6.184 -42.326 -46.393 1.00 84.12 175 LEU A C 1
ATOM 1316 O O . LEU A 1 175 ? 6.710 -42.915 -47.330 1.00 84.12 175 LEU A O 1
ATOM 1320 N N . ARG A 1 176 ? 6.515 -41.076 -46.058 1.00 79.69 176 ARG A N 1
ATOM 1321 C CA . ARG A 1 176 ? 7.505 -40.299 -46.806 1.00 79.69 176 ARG A CA 1
ATOM 1322 C C . ARG A 1 176 ? 8.893 -40.942 -46.792 1.00 79.69 176 ARG A C 1
ATOM 1324 O O . ARG A 1 176 ? 9.568 -40.937 -47.813 1.00 79.69 176 ARG A O 1
ATOM 1331 N N . PHE A 1 177 ? 9.310 -41.502 -45.658 1.00 80.88 177 PHE A N 1
ATOM 1332 C CA . PHE A 1 177 ? 10.587 -42.206 -45.556 1.00 80.88 177 PHE A CA 1
ATOM 1333 C C . PHE A 1 177 ? 10.629 -43.447 -46.456 1.00 80.88 177 PHE A C 1
ATOM 1335 O O . PHE A 1 177 ? 11.616 -43.659 -47.151 1.00 80.88 177 PHE A O 1
ATOM 1342 N N . LEU A 1 178 ? 9.547 -44.232 -46.490 1.00 81.00 178 LEU A N 1
ATOM 1343 C CA . LEU A 1 178 ? 9.445 -45.400 -47.368 1.00 81.00 178 LEU A CA 1
ATOM 1344 C C . LEU A 1 178 ? 9.449 -45.003 -48.851 1.00 81.00 178 LEU A C 1
ATOM 1346 O O . LEU A 1 178 ? 10.154 -45.617 -49.642 1.00 81.00 178 LEU A O 1
ATOM 1350 N N . GLU A 1 179 ? 8.743 -43.932 -49.221 1.00 80.69 179 GLU A N 1
ATOM 1351 C CA . GLU A 1 179 ? 8.771 -43.401 -50.590 1.00 80.69 179 GLU A CA 1
ATOM 1352 C C . GLU A 1 179 ? 10.157 -42.877 -51.001 1.00 80.69 179 GLU A C 1
ATOM 1354 O O . GLU A 1 179 ? 10.532 -42.960 -52.172 1.00 80.69 179 GLU A O 1
ATOM 1359 N N . GLU A 1 180 ? 10.913 -42.295 -50.066 1.00 75.94 180 GLU A N 1
ATOM 1360 C CA . GLU A 1 180 ? 12.281 -41.825 -50.301 1.00 75.94 180 GLU A CA 1
ATOM 1361 C C . GLU A 1 180 ? 13.279 -42.997 -50.398 1.00 75.94 180 GLU A C 1
ATOM 1363 O O . GLU A 1 180 ? 14.176 -42.945 -51.240 1.00 75.94 180 GLU A O 1
ATOM 1368 N N . GLU A 1 181 ? 13.101 -44.074 -49.626 1.00 72.75 181 GLU A N 1
ATOM 1369 C CA . GLU A 1 181 ? 13.881 -45.320 -49.743 1.00 72.75 181 GLU A CA 1
ATOM 1370 C C . GLU A 1 181 ? 13.600 -46.059 -51.063 1.00 72.75 181 GLU A C 1
ATOM 1372 O O . GLU A 1 181 ? 14.546 -46.439 -51.754 1.00 72.75 181 GLU A O 1
ATOM 1377 N N . ASP A 1 182 ? 12.334 -46.175 -51.479 1.00 68.75 182 ASP A N 1
ATOM 1378 C CA . ASP A 1 182 ? 11.956 -46.788 -52.763 1.00 68.75 182 ASP A CA 1
ATOM 1379 C C . ASP A 1 182 ? 12.538 -46.011 -53.955 1.00 68.75 182 ASP A C 1
ATOM 1381 O O . ASP A 1 182 ? 13.026 -46.599 -54.923 1.00 68.75 182 ASP A O 1
ATOM 1385 N N . LYS A 1 183 ? 12.563 -44.674 -53.873 1.00 68.25 183 LYS A N 1
ATOM 1386 C CA . LYS A 1 183 ? 13.213 -43.819 -54.881 1.00 68.25 183 LYS A CA 1
ATOM 1387 C C . LYS A 1 183 ? 14.734 -43.929 -54.864 1.00 68.25 183 LYS A C 1
ATOM 1389 O O . LYS A 1 183 ? 15.358 -43.730 -55.900 1.00 68.25 183 LYS A O 1
ATOM 1394 N N . ARG A 1 184 ? 15.337 -44.229 -53.712 1.00 62.88 184 ARG A N 1
ATOM 1395 C CA . ARG A 1 184 ? 16.790 -44.390 -53.561 1.00 62.88 184 ARG A CA 1
ATOM 1396 C C . ARG A 1 184 ? 17.282 -45.769 -54.014 1.00 62.88 184 ARG A C 1
ATOM 1398 O O . ARG A 1 184 ? 18.452 -45.894 -54.362 1.00 62.88 184 ARG A O 1
ATOM 1405 N N . GLY A 1 185 ? 16.405 -46.775 -54.025 1.00 55.47 185 GLY A N 1
ATOM 1406 C CA . GLY A 1 185 ? 16.661 -48.108 -54.582 1.00 55.47 185 GLY A CA 1
ATOM 1407 C C . GLY A 1 185 ? 16.457 -48.222 -56.098 1.00 55.47 185 GLY A C 1
ATOM 1408 O O . GLY A 1 185 ? 16.874 -49.218 -56.685 1.00 55.47 185 GLY A O 1
ATOM 1409 N N . ALA A 1 186 ? 15.844 -47.226 -56.745 1.00 55.66 186 ALA A N 1
ATOM 1410 C CA . ALA A 1 186 ? 15.733 -47.172 -58.199 1.00 55.66 186 ALA A CA 1
ATOM 1411 C C . ALA A 1 186 ? 17.057 -46.677 -58.811 1.00 55.66 186 ALA A C 1
ATOM 1413 O O . ALA A 1 186 ? 17.462 -45.536 -58.586 1.00 55.66 186 ALA A O 1
ATOM 1414 N N . GLU A 1 187 ? 17.742 -47.542 -59.568 1.00 54.25 187 GLU A N 1
ATOM 1415 C CA . GLU A 1 187 ? 18.953 -47.181 -60.316 1.00 54.25 187 GLU A CA 1
ATOM 1416 C C . GLU A 1 187 ? 18.698 -45.962 -61.227 1.00 54.25 187 GLU A C 1
ATOM 1418 O O . GLU A 1 187 ? 17.657 -45.895 -61.892 1.00 54.25 187 GLU A O 1
ATOM 1423 N N . PRO A 1 188 ? 19.625 -44.988 -61.282 1.00 53.88 188 PRO A N 1
ATOM 1424 C CA . PRO A 1 188 ? 19.497 -43.859 -62.191 1.00 53.88 188 PRO A CA 1
ATOM 1425 C C . PRO A 1 188 ? 19.607 -44.334 -63.653 1.00 53.88 188 PRO A C 1
ATOM 1427 O O . PRO A 1 188 ? 20.445 -45.187 -63.951 1.00 53.88 188 PRO A O 1
ATOM 1430 N N . PRO A 1 189 ? 18.797 -43.789 -64.582 1.00 56.25 189 PRO A N 1
ATOM 1431 C CA . PRO A 1 189 ? 18.947 -44.077 -66.003 1.00 56.25 189 PRO A CA 1
ATOM 1432 C C . PRO A 1 189 ? 20.316 -43.594 -66.505 1.00 56.25 189 PRO A C 1
ATOM 1434 O O . PRO A 1 189 ? 20.760 -42.496 -66.175 1.00 56.25 189 PRO A O 1
ATOM 1437 N N . GLU A 1 190 ? 20.976 -44.439 -67.295 1.00 48.81 190 GLU A N 1
ATOM 1438 C CA . GLU A 1 190 ? 22.295 -44.219 -67.892 1.00 48.81 190 GLU A CA 1
ATOM 1439 C C . GLU A 1 190 ? 22.263 -42.990 -68.830 1.00 48.81 190 GLU A C 1
ATOM 1441 O O . GLU A 1 190 ? 21.708 -43.039 -69.930 1.00 48.81 190 GLU A O 1
ATOM 1446 N N . GLU A 1 191 ? 22.810 -41.854 -68.382 1.00 43.59 191 GLU A N 1
ATOM 1447 C CA . GLU A 1 191 ? 22.987 -40.651 -69.206 1.00 43.59 191 GLU A CA 1
ATOM 1448 C C . GLU A 1 191 ? 24.135 -40.865 -70.206 1.00 43.59 191 GLU A C 1
ATOM 1450 O O . GLU A 1 191 ? 25.306 -40.966 -69.835 1.00 43.59 191 GLU A O 1
ATOM 1455 N N . ALA A 1 192 ? 23.801 -40.912 -71.498 1.00 43.88 192 ALA A N 1
ATOM 1456 C CA . ALA A 1 192 ? 24.780 -40.836 -72.578 1.00 43.88 192 ALA A CA 1
ATOM 1457 C C . ALA A 1 192 ? 25.487 -39.458 -72.569 1.00 43.88 192 ALA A C 1
ATOM 1459 O O . ALA A 1 192 ? 24.828 -38.437 -72.353 1.00 43.88 192 ALA A O 1
ATOM 1460 N N . PRO A 1 193 ? 26.811 -39.398 -72.806 1.00 46.22 193 PRO A N 1
ATOM 1461 C CA . PRO A 1 193 ? 27.589 -38.171 -72.647 1.00 46.22 193 PRO A CA 1
ATOM 1462 C C . PRO A 1 193 ? 27.248 -37.105 -73.710 1.00 46.22 193 PRO A C 1
ATOM 1464 O O . PRO A 1 193 ? 26.981 -37.454 -74.862 1.00 46.22 193 PRO A O 1
ATOM 1467 N N . PRO A 1 194 ? 27.295 -35.804 -73.357 1.00 44.75 194 PRO A N 1
ATOM 1468 C CA . PRO A 1 194 ? 26.995 -34.710 -74.277 1.00 44.75 194 PRO A CA 1
ATOM 1469 C C . PRO A 1 194 ? 28.109 -34.501 -7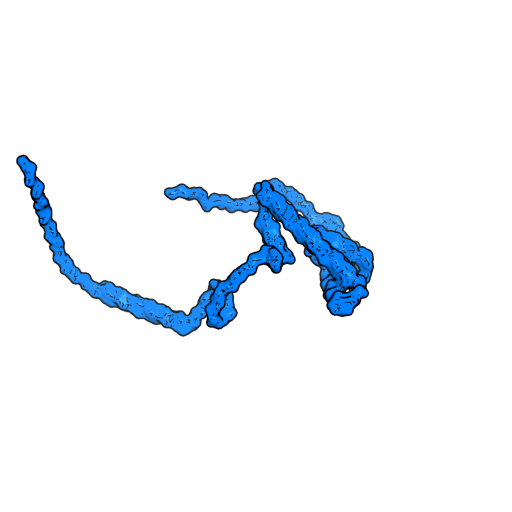5.317 1.00 44.75 194 PRO A C 1
ATOM 1471 O O . PRO A 1 194 ? 29.291 -34.410 -74.975 1.00 44.75 194 PRO A O 1
ATOM 1474 N N . GLU A 1 195 ? 27.720 -34.369 -76.590 1.00 39.53 195 GLU A N 1
ATOM 1475 C CA . GLU A 1 195 ? 28.602 -33.928 -77.674 1.00 39.53 195 GLU A CA 1
ATOM 1476 C C . GLU A 1 195 ? 29.135 -32.512 -77.396 1.00 39.53 195 GLU A C 1
ATOM 1478 O O . GLU A 1 195 ? 28.383 -31.563 -77.171 1.00 39.53 195 GLU A O 1
ATOM 1483 N N . SER A 1 196 ? 30.461 -32.386 -77.416 1.00 41.66 196 SER A N 1
ATOM 1484 C CA . SER A 1 196 ? 31.199 -31.123 -77.407 1.00 41.66 196 SER A CA 1
ATOM 1485 C C . SER A 1 196 ? 31.693 -30.817 -78.822 1.00 41.66 196 SER A C 1
ATOM 1487 O O . SER A 1 196 ? 32.199 -31.715 -79.491 1.00 41.66 196 SER A O 1
ATOM 1489 N N . GLY A 1 197 ? 31.605 -29.555 -79.249 1.00 37.53 197 GLY A N 1
ATOM 1490 C CA . GLY A 1 197 ? 32.202 -29.043 -80.493 1.00 37.53 197 GLY A CA 1
ATOM 1491 C C . GLY A 1 197 ? 31.455 -27.793 -80.969 1.00 37.53 197 GLY A C 1
ATOM 1492 O O . GLY A 1 197 ? 30.390 -27.909 -81.556 1.00 37.53 197 GLY A O 1
ATOM 1493 N N . GLU A 1 198 ? 31.769 -26.583 -80.505 1.00 36.75 198 GLU A N 1
ATOM 1494 C CA . GLU A 1 198 ? 32.940 -25.743 -80.820 1.00 36.75 198 GLU A CA 1
ATOM 1495 C C . GLU A 1 198 ? 32.846 -25.013 -82.180 1.00 36.75 198 GLU A C 1
ATOM 1497 O O . GLU A 1 198 ? 32.523 -25.592 -83.211 1.00 36.75 198 GLU A O 1
ATOM 1502 N N . ALA A 1 199 ? 33.206 -23.724 -82.117 1.00 37.91 199 ALA A N 1
ATOM 1503 C CA . ALA A 1 199 ? 33.616 -22.807 -83.184 1.00 37.91 199 ALA A CA 1
ATOM 1504 C C . ALA A 1 199 ? 32.543 -22.111 -84.049 1.00 37.91 199 ALA A C 1
ATOM 1506 O O . ALA A 1 199 ? 32.094 -22.583 -85.090 1.00 37.91 199 ALA A O 1
ATOM 1507 N N . ALA A 1 200 ? 32.276 -20.859 -83.667 1.00 45.22 200 ALA A N 1
ATOM 1508 C CA . ALA A 1 200 ? 31.956 -19.784 -84.601 1.00 45.22 200 ALA A CA 1
ATOM 1509 C C . ALA A 1 200 ? 33.115 -19.540 -85.588 1.00 45.22 200 ALA A C 1
ATOM 1511 O O . ALA A 1 200 ? 34.278 -19.724 -85.220 1.00 45.22 200 ALA A O 1
ATOM 1512 N N . PRO A 1 201 ? 32.825 -18.952 -86.758 1.00 45.25 201 PRO A N 1
ATOM 1513 C CA . PRO A 1 201 ? 33.733 -17.961 -87.308 1.00 45.25 201 PRO A CA 1
ATOM 1514 C C . PRO A 1 201 ? 33.023 -16.622 -87.522 1.00 45.25 201 PRO A C 1
ATOM 1516 O O . PRO A 1 201 ? 31.915 -16.536 -88.053 1.00 45.25 201 PRO A O 1
ATOM 1519 N N . ALA A 1 202 ? 33.709 -15.567 -87.098 1.00 41.03 202 ALA A N 1
ATOM 1520 C CA . ALA A 1 202 ? 33.532 -14.227 -87.618 1.00 41.03 202 ALA A CA 1
ATOM 1521 C C . ALA A 1 202 ? 34.429 -14.087 -88.856 1.00 41.03 202 ALA A C 1
ATOM 1523 O O . ALA A 1 202 ? 35.621 -14.363 -88.763 1.00 41.03 202 ALA A O 1
ATOM 1524 N N . GLU A 1 203 ? 33.886 -13.611 -89.974 1.00 38.53 203 GLU A N 1
ATOM 1525 C CA . GLU A 1 203 ? 34.678 -12.954 -91.015 1.00 38.53 203 GLU A CA 1
ATOM 1526 C C . GLU A 1 203 ? 33.931 -11.727 -91.538 1.00 38.53 203 GLU A C 1
ATOM 1528 O O . GLU A 1 203 ? 32.754 -11.781 -91.900 1.00 38.53 203 GLU A O 1
ATOM 1533 N N . GLY A 1 204 ? 34.657 -10.616 -91.572 1.00 37.78 204 GLY A N 1
ATOM 1534 C CA . GLY A 1 204 ? 34.352 -9.421 -92.333 1.00 37.78 204 GLY A CA 1
ATOM 1535 C C . GLY A 1 204 ? 35.663 -8.684 -92.595 1.00 37.78 204 GLY A C 1
ATOM 1536 O O . GLY A 1 204 ? 36.384 -8.408 -91.638 1.00 37.78 204 GLY A O 1
ATOM 1537 N N . GLY A 1 205 ? 35.921 -8.349 -93.865 1.00 31.94 205 GLY A N 1
ATOM 1538 C CA . GLY A 1 205 ? 36.962 -7.404 -94.294 1.00 31.94 205 GLY A CA 1
ATOM 1539 C C . GLY A 1 205 ? 38.227 -8.030 -94.850 1.00 31.94 205 GLY A C 1
ATOM 1540 O O . GLY A 1 205 ? 39.079 -8.424 -94.030 1.00 31.94 205 GLY A O 1
#